Protein AF-A0A944J4Y1-F1 (afdb_monomer)

Structure (mmCIF, N/CA/C/O backbone):
data_AF-A0A944J4Y1-F1
#
_entry.id   AF-A0A944J4Y1-F1
#
loop_
_atom_site.group_PDB
_atom_site.id
_atom_site.type_symbol
_atom_site.label_atom_id
_atom_site.label_alt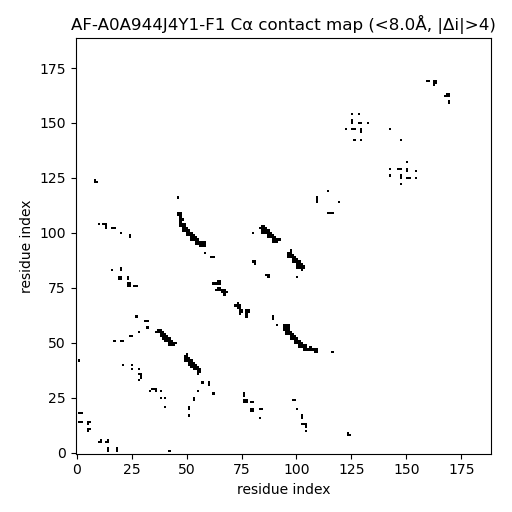_id
_atom_site.label_comp_id
_atom_site.label_asym_id
_atom_site.label_entity_id
_atom_site.label_seq_id
_atom_site.pdbx_PDB_ins_code
_atom_site.Cartn_x
_atom_site.Cartn_y
_atom_site.Cartn_z
_atom_site.occupancy
_atom_site.B_iso_or_equiv
_atom_site.auth_seq_id
_atom_site.auth_comp_id
_atom_site.auth_asym_id
_atom_site.auth_atom_id
_atom_site.pdbx_PDB_model_num
ATOM 1 N N . MET A 1 1 ? 1.800 -12.229 0.048 1.00 64.50 1 MET A N 1
ATOM 2 C CA . MET A 1 1 ? 2.089 -11.148 1.017 1.00 64.50 1 MET A CA 1
ATOM 3 C C . MET A 1 1 ? 1.224 -9.905 0.808 1.00 64.50 1 MET A C 1
ATOM 5 O O . MET A 1 1 ? 0.574 -9.514 1.768 1.00 64.50 1 MET A O 1
ATOM 9 N N . ILE A 1 2 ? 1.130 -9.333 -0.407 1.00 75.06 2 ILE A N 1
ATOM 10 C CA . ILE A 1 2 ? 0.306 -8.129 -0.667 1.00 75.06 2 ILE A CA 1
ATOM 11 C C . ILE A 1 2 ? -1.197 -8.329 -0.394 1.00 75.06 2 ILE A C 1
ATOM 13 O O . ILE A 1 2 ? -1.796 -7.527 0.306 1.00 75.06 2 ILE A O 1
ATOM 17 N N . ARG A 1 3 ? -1.790 -9.452 -0.831 1.00 75.88 3 ARG A N 1
ATOM 18 C CA . ARG A 1 3 ? -3.212 -9.770 -0.592 1.00 75.88 3 ARG A CA 1
ATOM 19 C C . ARG A 1 3 ? -3.598 -9.732 0.889 1.00 75.88 3 ARG A C 1
ATOM 21 O O . ARG A 1 3 ? -4.612 -9.140 1.224 1.00 75.88 3 ARG A O 1
ATOM 28 N N . LEU A 1 4 ? -2.793 -10.347 1.758 1.00 69.12 4 LEU A N 1
ATOM 29 C CA . LEU A 1 4 ? -3.071 -10.375 3.197 1.00 69.12 4 LEU A CA 1
ATOM 30 C C . LEU A 1 4 ? -3.031 -8.961 3.792 1.00 69.12 4 LEU A C 1
ATOM 32 O O . LEU A 1 4 ? -3.935 -8.605 4.531 1.00 69.12 4 LEU A O 1
ATOM 36 N N . HIS A 1 5 ? -2.042 -8.145 3.414 1.00 68.31 5 HIS A N 1
ATOM 37 C CA . HIS A 1 5 ? -1.953 -6.754 3.871 1.00 68.31 5 HIS A CA 1
ATOM 38 C C . HIS A 1 5 ? -3.165 -5.928 3.435 1.00 68.31 5 HIS A C 1
ATOM 40 O O . HIS A 1 5 ? -3.734 -5.218 4.250 1.00 68.31 5 HIS A O 1
ATOM 46 N N . LEU A 1 6 ? -3.602 -6.061 2.181 1.00 69.25 6 LEU A N 1
ATOM 47 C CA . LEU A 1 6 ? -4.752 -5.310 1.671 1.00 69.25 6 LEU A CA 1
ATOM 48 C C . LEU A 1 6 ? -6.072 -5.750 2.306 1.00 69.25 6 LEU A C 1
ATOM 50 O O . LEU A 1 6 ? -6.894 -4.903 2.630 1.00 69.25 6 LEU A O 1
ATOM 54 N N . VAL A 1 7 ? -6.254 -7.051 2.549 1.00 64.69 7 VAL A N 1
ATOM 55 C CA . VAL A 1 7 ? -7.420 -7.558 3.290 1.00 64.69 7 VAL A CA 1
ATOM 56 C C . VAL A 1 7 ? -7.425 -7.022 4.723 1.00 64.69 7 VAL A C 1
ATOM 58 O O . VAL A 1 7 ? -8.462 -6.566 5.191 1.00 64.69 7 VAL A O 1
ATOM 61 N N . LEU A 1 8 ? -6.269 -7.003 5.394 1.00 58.81 8 LEU A N 1
ATOM 62 C CA . LEU A 1 8 ? -6.132 -6.419 6.734 1.00 58.81 8 LEU A CA 1
ATOM 63 C C . LEU A 1 8 ? -6.373 -4.902 6.752 1.00 58.81 8 LEU A C 1
ATOM 65 O O . LEU A 1 8 ? -6.732 -4.359 7.789 1.00 58.81 8 LEU A O 1
ATOM 69 N N . TRP A 1 9 ? -6.190 -4.215 5.624 1.00 64.81 9 TRP A N 1
ATOM 70 C CA . TRP A 1 9 ? -6.489 -2.786 5.474 1.00 64.81 9 TRP A CA 1
ATOM 71 C C . TRP A 1 9 ? -7.934 -2.512 5.032 1.00 64.81 9 TRP A C 1
ATOM 73 O O . TRP A 1 9 ? -8.266 -1.370 4.736 1.00 64.81 9 TRP A O 1
ATOM 83 N N . GLY A 1 10 ? -8.787 -3.539 4.947 1.00 66.50 10 GLY A N 1
ATOM 84 C CA . GLY A 1 10 ? -10.170 -3.398 4.480 1.00 66.50 10 GLY A CA 1
ATOM 85 C C . GLY A 1 10 ? -10.305 -3.161 2.971 1.00 66.50 10 GLY A C 1
ATOM 86 O O . GLY A 1 10 ? -11.387 -2.850 2.491 1.00 66.50 10 GLY A O 1
ATOM 87 N N . LEU A 1 11 ? -9.230 -3.337 2.199 1.00 74.56 11 LEU A N 1
ATOM 88 C CA . LEU A 1 11 ? -9.165 -3.076 0.757 1.00 74.56 11 LEU A CA 1
ATOM 89 C C . LEU A 1 11 ? -9.366 -4.347 -0.073 1.00 74.56 11 LEU A C 1
ATOM 91 O O . LEU A 1 11 ? -8.653 -4.585 -1.051 1.00 74.56 11 LEU A O 1
ATOM 95 N N . ALA A 1 12 ? -10.306 -5.201 0.339 1.00 74.44 12 ALA A N 1
ATOM 96 C CA . ALA A 1 12 ? -10.545 -6.497 -0.296 1.00 74.44 12 ALA A CA 1
ATOM 97 C C . ALA A 1 12 ? -10.881 -6.361 -1.794 1.00 74.44 12 ALA A C 1
ATOM 99 O O . ALA A 1 12 ? -10.390 -7.152 -2.603 1.00 74.44 12 ALA A O 1
ATOM 100 N N . ASP A 1 13 ? -11.629 -5.321 -2.163 1.00 78.62 13 ASP A N 1
ATOM 101 C CA . ASP A 1 13 ? -12.045 -5.065 -3.545 1.00 78.62 13 ASP A CA 1
ATOM 102 C C . ASP A 1 13 ? -10.880 -4.608 -4.438 1.00 78.62 13 ASP A C 1
ATOM 104 O O . ASP A 1 13 ? -10.833 -4.938 -5.621 1.00 78.62 13 ASP A O 1
ATOM 108 N N . THR A 1 14 ? -9.870 -3.944 -3.866 1.00 84.81 14 THR A N 1
ATOM 109 C CA . THR A 1 14 ? -8.676 -3.464 -4.589 1.00 84.81 14 THR A CA 1
ATOM 110 C C . THR A 1 14 ? -7.611 -4.557 -4.767 1.00 84.81 14 THR A C 1
ATOM 112 O O . THR A 1 14 ? -6.634 -4.368 -5.492 1.00 84.81 14 THR A O 1
ATOM 115 N N . VAL A 1 15 ? -7.764 -5.728 -4.130 1.00 85.31 15 VAL A N 1
ATOM 116 C CA . VAL A 1 15 ? -6.752 -6.805 -4.137 1.00 85.31 15 VAL A CA 1
ATOM 117 C C . VAL A 1 15 ? -6.374 -7.235 -5.550 1.00 85.31 15 VAL A C 1
ATOM 119 O O . VAL A 1 15 ? -5.186 -7.390 -5.837 1.00 85.31 15 VAL A O 1
ATOM 122 N N . ARG A 1 16 ? -7.365 -7.450 -6.423 1.00 91.69 16 ARG A N 1
ATOM 123 C CA . ARG A 1 16 ? -7.133 -7.938 -7.791 1.00 91.69 16 ARG A CA 1
ATOM 124 C C . ARG A 1 16 ? -6.255 -6.961 -8.571 1.00 91.69 16 ARG A C 1
ATOM 126 O O . ARG A 1 16 ? -5.231 -7.361 -9.124 1.00 91.69 16 ARG A O 1
ATOM 133 N N . ASP A 1 17 ? -6.642 -5.695 -8.553 1.00 93.50 17 ASP A N 1
ATOM 134 C CA . ASP A 1 17 ? -5.998 -4.626 -9.309 1.00 93.50 17 ASP A CA 1
ATOM 135 C C . ASP A 1 17 ? -4.598 -4.334 -8.762 1.00 93.50 17 ASP A C 1
ATOM 137 O O . ASP A 1 17 ? -3.633 -4.211 -9.516 1.00 93.50 17 ASP A O 1
ATOM 141 N N . ALA A 1 18 ? -4.439 -4.362 -7.437 1.00 91.56 18 ALA A N 1
ATOM 142 C CA . ALA A 1 18 ? -3.141 -4.206 -6.794 1.00 91.56 18 ALA A CA 1
ATOM 143 C C . ALA A 1 18 ? -2.172 -5.348 -7.117 1.00 91.56 18 ALA A C 1
ATOM 145 O O . ALA A 1 18 ? -0.979 -5.110 -7.313 1.00 91.56 18 ALA A O 1
ATOM 146 N N . GLN A 1 19 ? -2.658 -6.590 -7.186 1.00 93.25 19 GLN A N 1
ATOM 147 C CA . GLN A 1 19 ? -1.833 -7.730 -7.583 1.00 93.25 19 GLN A CA 1
ATOM 148 C C . GLN A 1 19 ? -1.409 -7.643 -9.048 1.00 93.25 19 GLN A C 1
ATOM 150 O O . GLN A 1 19 ? -0.249 -7.922 -9.347 1.00 93.25 19 GLN A O 1
ATOM 155 N N . LEU A 1 20 ? -2.318 -7.240 -9.939 1.00 93.44 20 LEU A N 1
ATOM 156 C CA . LEU A 1 20 ? -2.008 -7.022 -11.349 1.00 93.44 20 LEU A CA 1
ATOM 157 C C . LEU A 1 20 ? -0.912 -5.963 -11.499 1.00 93.44 20 LEU A C 1
ATOM 159 O O . LEU A 1 20 ? 0.147 -6.254 -12.052 1.00 93.44 20 LEU A O 1
ATOM 163 N N . CYS A 1 21 ? -1.122 -4.774 -10.931 1.00 93.44 21 CYS A N 1
ATOM 164 C CA . CYS A 1 21 ? -0.154 -3.686 -11.006 1.00 93.44 21 CYS A CA 1
ATOM 165 C C . CYS A 1 21 ? 1.195 -4.075 -10.390 1.00 93.44 21 CYS A C 1
ATOM 167 O O . CYS A 1 21 ? 2.235 -3.846 -11.000 1.00 93.44 21 CYS A O 1
ATOM 169 N N . ALA A 1 22 ? 1.208 -4.719 -9.219 1.00 91.62 22 ALA A N 1
ATOM 170 C CA . ALA A 1 22 ? 2.451 -5.176 -8.601 1.00 91.62 22 ALA A CA 1
ATOM 171 C C . ALA A 1 22 ? 3.209 -6.178 -9.492 1.00 91.62 22 ALA A C 1
ATOM 173 O O . ALA A 1 22 ? 4.423 -6.050 -9.655 1.00 91.62 22 ALA A O 1
ATOM 174 N N . THR A 1 23 ? 2.511 -7.144 -10.099 1.00 91.31 23 THR A N 1
ATOM 175 C CA . THR A 1 23 ? 3.125 -8.111 -11.018 1.00 91.31 23 THR A CA 1
ATOM 176 C C . THR A 1 23 ? 3.692 -7.419 -12.251 1.00 91.31 23 THR A C 1
ATOM 178 O O . THR A 1 23 ? 4.833 -7.701 -12.622 1.00 91.31 23 THR A O 1
ATOM 181 N N . GLU A 1 24 ? 2.953 -6.499 -12.870 1.00 92.44 24 GLU A N 1
ATOM 182 C CA . GLU A 1 24 ? 3.421 -5.800 -14.070 1.00 92.44 24 GLU A CA 1
ATOM 183 C C . GLU A 1 24 ? 4.605 -4.875 -13.774 1.00 92.44 24 GLU A C 1
ATOM 185 O O . GLU A 1 24 ? 5.589 -4.886 -14.514 1.00 92.44 24 GLU A O 1
ATOM 190 N N . LEU A 1 25 ? 4.583 -4.143 -12.656 1.00 89.38 25 LEU A N 1
ATOM 191 C CA . LEU A 1 25 ? 5.692 -3.278 -12.248 1.00 89.38 25 LEU A CA 1
ATOM 192 C C . LEU A 1 25 ? 6.971 -4.077 -11.948 1.00 89.38 25 LEU A C 1
ATOM 194 O O . LEU A 1 25 ? 8.051 -3.708 -12.411 1.00 89.38 25 LEU A O 1
ATOM 198 N N . VAL A 1 26 ? 6.871 -5.200 -11.231 1.00 88.56 26 VAL A N 1
ATOM 199 C CA . VAL A 1 26 ? 8.031 -6.067 -10.947 1.00 88.56 26 VAL A CA 1
ATOM 200 C C . VAL A 1 26 ? 8.532 -6.751 -12.223 1.00 88.56 26 VAL A C 1
ATOM 202 O O . VAL A 1 26 ? 9.737 -6.810 -12.473 1.00 88.56 26 VAL A O 1
ATOM 205 N N . THR A 1 27 ? 7.619 -7.217 -13.076 1.00 86.50 27 THR A N 1
ATOM 206 C CA . THR A 1 27 ? 7.959 -7.808 -14.378 1.00 86.50 27 THR A CA 1
ATOM 207 C C . THR A 1 27 ? 8.654 -6.796 -15.280 1.00 86.50 27 THR A C 1
ATOM 209 O O . THR A 1 27 ? 9.595 -7.151 -15.991 1.00 86.50 27 THR A O 1
ATOM 212 N N . ASN A 1 28 ? 8.248 -5.528 -15.222 1.00 84.31 28 ASN A N 1
ATOM 213 C CA . ASN A 1 28 ? 8.893 -4.454 -15.957 1.00 84.31 28 ASN A CA 1
ATOM 214 C C . ASN A 1 28 ? 10.365 -4.289 -15.550 1.00 84.31 28 ASN A C 1
ATOM 216 O O . ASN A 1 28 ? 11.217 -4.195 -16.434 1.00 84.31 28 ASN A O 1
ATOM 220 N N . VAL A 1 29 ? 10.678 -4.345 -14.251 1.00 84.38 29 VAL A N 1
ATOM 221 C CA . VAL A 1 29 ? 12.067 -4.309 -13.759 1.00 84.38 29 VAL A CA 1
ATOM 222 C C . VAL A 1 29 ? 12.857 -5.522 -14.246 1.00 84.38 29 VAL A C 1
ATOM 224 O O . VAL A 1 29 ? 13.921 -5.362 -14.842 1.00 84.38 29 VAL A O 1
ATOM 227 N N . MET A 1 30 ? 12.325 -6.735 -14.069 1.00 84.44 30 MET A N 1
ATOM 228 C CA . MET A 1 30 ? 13.025 -7.960 -14.482 1.00 84.44 30 MET A CA 1
ATOM 229 C C . MET A 1 30 ? 13.315 -7.992 -15.987 1.00 84.44 30 MET A C 1
ATOM 231 O O . MET A 1 30 ? 14.377 -8.452 -16.401 1.00 84.44 30 MET A O 1
ATOM 235 N N . ARG A 1 31 ? 12.383 -7.505 -16.815 1.00 81.56 31 ARG A N 1
ATOM 236 C CA . ARG A 1 31 ? 12.518 -7.515 -18.279 1.00 81.56 31 ARG A CA 1
ATOM 237 C C . ARG A 1 31 ? 13.471 -6.448 -18.812 1.00 81.56 31 ARG A C 1
ATOM 239 O O . ARG A 1 31 ? 14.161 -6.725 -19.788 1.00 81.56 31 ARG A O 1
ATOM 246 N N . HIS A 1 32 ? 13.478 -5.251 -18.227 1.00 77.56 32 HIS A N 1
ATOM 247 C CA . HIS A 1 32 ? 14.225 -4.113 -18.780 1.00 77.56 32 HIS A CA 1
ATOM 248 C C . HIS A 1 32 ? 15.555 -3.849 -18.079 1.00 77.56 32 HIS A C 1
ATOM 250 O O . HIS A 1 32 ? 16.440 -3.264 -18.693 1.00 77.56 32 HIS A O 1
ATOM 256 N N . VAL A 1 33 ? 15.704 -4.276 -16.824 1.00 82.81 33 VAL A N 1
ATOM 257 C CA . VAL A 1 33 ? 16.957 -4.129 -16.069 1.00 82.81 33 VAL A CA 1
ATOM 258 C C . VAL A 1 33 ? 17.715 -5.452 -16.014 1.00 82.81 33 VAL A C 1
ATOM 260 O O . VAL A 1 33 ? 18.928 -5.478 -16.182 1.00 82.81 33 VAL A O 1
ATOM 263 N N . GLY A 1 34 ? 16.999 -6.561 -15.822 1.00 80.44 34 GLY A N 1
ATOM 264 C CA . GLY A 1 34 ? 17.570 -7.905 -15.834 1.00 80.44 34 GLY A CA 1
ATOM 265 C C . GLY A 1 34 ? 17.031 -8.798 -14.721 1.00 80.44 34 GLY A C 1
ATOM 266 O O . GLY A 1 34 ? 16.603 -8.340 -13.659 1.00 80.44 34 GLY A O 1
ATOM 267 N N . VAL A 1 35 ? 17.063 -10.108 -14.963 1.00 83.19 35 VAL A N 1
ATOM 268 C CA . VAL A 1 35 ? 16.757 -11.109 -13.934 1.00 83.19 35 VAL A CA 1
ATOM 269 C C . VAL A 1 35 ? 17.868 -11.081 -12.881 1.00 83.19 35 VAL A C 1
ATOM 271 O O . VAL A 1 35 ? 19.045 -11.100 -13.226 1.00 83.19 35 VAL A O 1
ATOM 274 N N . GLY A 1 36 ? 17.496 -11.046 -11.599 1.00 82.56 36 GLY A N 1
ATOM 275 C CA . GLY A 1 36 ? 18.446 -10.948 -10.482 1.00 82.56 36 GLY A CA 1
ATOM 276 C C . GLY A 1 36 ? 18.737 -9.519 -10.015 1.00 82.56 36 GLY A C 1
ATOM 277 O O . GLY A 1 36 ? 19.420 -9.347 -9.008 1.00 82.56 36 GLY A O 1
ATOM 278 N N . THR A 1 37 ? 18.186 -8.501 -10.684 1.00 83.88 37 THR A N 1
ATOM 279 C CA . THR A 1 37 ? 18.264 -7.111 -10.224 1.00 83.88 37 THR A CA 1
ATOM 280 C C . THR A 1 37 ? 17.591 -6.952 -8.856 1.00 83.88 37 THR A C 1
ATOM 282 O O . THR A 1 37 ? 16.427 -7.339 -8.707 1.00 83.88 37 THR A O 1
ATOM 285 N N . PRO A 1 38 ? 18.271 -6.349 -7.860 1.00 85.62 38 PRO A N 1
ATOM 286 C CA . PRO A 1 38 ? 17.647 -6.001 -6.592 1.00 85.62 38 PRO A CA 1
ATOM 287 C C . PRO A 1 38 ? 16.498 -5.016 -6.823 1.00 85.62 38 PRO A C 1
ATOM 289 O O . PRO A 1 38 ? 16.716 -3.892 -7.271 1.00 85.62 38 PRO A O 1
ATOM 292 N N . ALA A 1 39 ? 15.278 -5.444 -6.509 1.00 87.50 39 ALA A N 1
ATOM 293 C CA . ALA A 1 39 ? 14.084 -4.617 -6.593 1.00 87.50 39 ALA A CA 1
ATOM 294 C C . ALA A 1 39 ? 13.335 -4.635 -5.260 1.00 87.50 39 ALA A C 1
ATOM 296 O O . ALA A 1 39 ? 13.245 -5.674 -4.599 1.00 87.50 39 ALA A O 1
ATOM 297 N N . ARG A 1 40 ? 12.773 -3.492 -4.865 1.00 89.81 40 ARG A N 1
ATOM 298 C CA . ARG A 1 40 ? 11.955 -3.372 -3.651 1.00 89.81 40 ARG A CA 1
ATOM 299 C C . ARG A 1 40 ? 10.541 -2.964 -4.027 1.00 89.81 40 ARG A C 1
ATOM 301 O O . ARG A 1 40 ? 10.368 -1.935 -4.665 1.00 89.81 40 ARG A O 1
ATOM 308 N N . LEU A 1 41 ? 9.554 -3.745 -3.593 1.00 86.00 41 LEU A N 1
ATOM 309 C CA . LEU A 1 41 ? 8.143 -3.367 -3.642 1.00 86.00 41 LEU A CA 1
ATOM 310 C C . LEU A 1 41 ? 7.747 -2.737 -2.302 1.00 86.00 41 LEU A C 1
ATOM 312 O O . LEU A 1 41 ? 7.901 -3.367 -1.255 1.00 86.00 41 LEU A O 1
ATOM 316 N N . ALA A 1 42 ? 7.218 -1.521 -2.343 1.00 84.38 42 ALA A N 1
ATOM 317 C CA . ALA A 1 42 ? 6.585 -0.850 -1.218 1.00 84.38 42 ALA A CA 1
ATOM 318 C C . ALA A 1 42 ? 5.095 -0.632 -1.511 1.00 84.38 42 ALA A C 1
ATOM 320 O O . ALA A 1 42 ? 4.702 -0.355 -2.644 1.00 84.38 42 ALA A O 1
ATOM 321 N N . VAL A 1 43 ? 4.273 -0.783 -0.473 1.00 82.38 43 VAL A N 1
ATOM 322 C CA . VAL A 1 43 ? 2.818 -0.622 -0.528 1.00 82.38 43 VAL A CA 1
ATOM 323 C C . VAL A 1 43 ? 2.424 0.310 0.610 1.00 82.38 43 VAL A C 1
ATOM 325 O O . VAL A 1 43 ? 2.793 0.053 1.757 1.00 82.38 43 VAL A O 1
ATOM 328 N N . SER A 1 44 ? 1.718 1.394 0.311 1.00 79.31 44 SER A N 1
ATOM 329 C CA . SER A 1 44 ? 1.323 2.399 1.303 1.00 79.31 44 SER A CA 1
ATOM 330 C C . SER A 1 44 ? 0.007 3.081 0.929 1.00 79.31 44 SER A C 1
ATOM 332 O O . SER A 1 44 ? -0.469 2.962 -0.198 1.00 79.31 44 SER A O 1
ATOM 334 N N . MET A 1 45 ? -0.592 3.799 1.878 1.00 79.44 45 MET A N 1
ATOM 335 C CA . MET A 1 45 ? -1.742 4.666 1.615 1.00 79.44 45 MET A CA 1
ATOM 336 C C . MET A 1 45 ? -1.271 6.085 1.283 1.00 79.44 45 MET A C 1
ATOM 338 O O . MET A 1 45 ? -0.383 6.621 1.943 1.00 79.44 45 MET A O 1
ATOM 342 N N . SER A 1 46 ? -1.885 6.699 0.275 1.00 69.38 46 SER A N 1
ATOM 343 C CA . SER A 1 46 ? -1.718 8.104 -0.104 1.00 69.38 46 SER A CA 1
ATOM 344 C C . SER A 1 46 ? -3.093 8.774 -0.107 1.00 69.38 46 SER A C 1
ATOM 346 O O . SER A 1 46 ? -3.814 8.766 -1.109 1.00 69.38 46 SER A O 1
ATOM 348 N N . GLY A 1 47 ? -3.506 9.289 1.054 1.00 72.25 47 GLY A N 1
ATOM 349 C CA . GLY A 1 47 ? -4.897 9.688 1.282 1.00 72.25 47 GLY A CA 1
ATOM 350 C C . GLY A 1 47 ? -5.829 8.484 1.124 1.00 72.25 47 GLY A C 1
ATOM 351 O O . GLY A 1 47 ? -5.611 7.452 1.752 1.00 72.25 47 GLY A O 1
ATOM 352 N N . SER A 1 48 ? -6.821 8.589 0.239 1.00 74.19 48 SER A N 1
ATOM 353 C CA . SER A 1 48 ? -7.739 7.496 -0.113 1.00 74.19 48 SER A CA 1
ATOM 354 C C . SER A 1 48 ? -7.262 6.618 -1.280 1.00 74.19 48 SER A C 1
ATOM 356 O O . SER A 1 48 ? -8.043 5.862 -1.860 1.00 74.19 48 SER A O 1
ATOM 358 N N . ARG A 1 49 ? -5.989 6.707 -1.669 1.00 82.75 49 ARG A N 1
ATOM 359 C CA . ARG A 1 49 ? -5.411 5.879 -2.734 1.00 82.75 49 ARG A CA 1
ATOM 360 C C . ARG A 1 49 ? -4.426 4.870 -2.176 1.00 82.75 49 ARG A C 1
ATOM 362 O O . ARG A 1 49 ? -3.673 5.173 -1.253 1.00 82.75 49 ARG A O 1
ATOM 369 N N . LEU A 1 50 ? -4.379 3.699 -2.795 1.00 85.75 50 LEU A N 1
ATOM 370 C CA . LEU A 1 50 ? -3.342 2.710 -2.544 1.00 85.75 50 LEU A CA 1
ATOM 371 C C . LEU A 1 50 ? -2.165 2.988 -3.480 1.00 85.75 50 LEU A C 1
ATOM 373 O O . LEU A 1 50 ? -2.314 2.918 -4.697 1.00 85.75 50 LEU A O 1
ATOM 377 N N . ARG A 1 51 ? -0.998 3.284 -2.914 1.00 89.38 51 ARG A N 1
ATOM 378 C CA . ARG A 1 51 ? 0.253 3.547 -3.627 1.00 89.38 51 ARG A CA 1
ATOM 379 C C . ARG A 1 51 ? 1.090 2.270 -3.683 1.00 89.38 51 ARG A C 1
ATOM 381 O O . ARG A 1 51 ? 1.407 1.680 -2.649 1.00 89.38 51 ARG A O 1
ATOM 388 N N . LEU A 1 52 ? 1.483 1.873 -4.890 1.00 89.50 52 LEU A N 1
ATOM 389 C CA . LEU A 1 52 ? 2.445 0.801 -5.146 1.00 89.50 52 LEU A CA 1
ATOM 390 C C . LEU A 1 52 ? 3.710 1.413 -5.737 1.00 89.50 52 LEU A C 1
ATOM 392 O O . LEU A 1 52 ? 3.632 2.111 -6.744 1.00 89.50 52 LEU A O 1
ATOM 396 N N . GLU A 1 53 ? 4.866 1.138 -5.139 1.00 91.31 53 GLU A N 1
ATOM 397 C CA . GLU A 1 53 ? 6.165 1.615 -5.622 1.00 91.31 53 GLU A CA 1
ATOM 398 C C . GLU A 1 53 ? 7.121 0.439 -5.814 1.00 91.31 53 GLU A C 1
ATOM 400 O O . GLU A 1 53 ? 7.310 -0.367 -4.906 1.00 91.31 53 GLU A O 1
ATOM 405 N N . VAL A 1 54 ? 7.754 0.356 -6.983 1.00 91.69 54 VAL A N 1
ATOM 406 C CA . VAL A 1 54 ? 8.856 -0.569 -7.251 1.00 91.69 54 VAL A CA 1
ATOM 407 C C . VAL A 1 54 ? 10.115 0.242 -7.518 1.00 91.69 54 VAL A C 1
ATOM 409 O O . VAL A 1 54 ? 10.148 1.034 -8.461 1.00 91.69 54 VAL A O 1
ATOM 412 N N . SER A 1 55 ? 11.143 0.048 -6.691 1.00 89.56 55 SER A N 1
ATOM 413 C CA . SER A 1 55 ? 12.447 0.694 -6.860 1.00 89.56 55 SER A CA 1
ATOM 414 C C . SER A 1 55 ? 13.499 -0.270 -7.402 1.00 89.56 55 SER A C 1
ATOM 416 O O . SER A 1 55 ? 13.618 -1.381 -6.880 1.00 89.56 55 SER A O 1
ATOM 418 N N . ASP A 1 56 ? 14.302 0.183 -8.361 1.00 89.62 56 ASP A N 1
ATOM 419 C CA . ASP A 1 56 ? 15.453 -0.527 -8.932 1.00 89.62 56 ASP A CA 1
ATOM 420 C C . ASP A 1 56 ? 16.655 0.431 -9.113 1.00 89.62 56 ASP A C 1
ATOM 422 O O . ASP A 1 56 ? 16.454 1.646 -9.155 1.00 89.62 56 ASP A O 1
ATOM 426 N N . PRO A 1 57 ? 17.906 -0.061 -9.184 1.00 87.12 57 PRO A N 1
ATOM 427 C CA . PRO A 1 57 ? 19.094 0.798 -9.280 1.00 87.12 57 PRO A CA 1
ATOM 428 C C . PRO A 1 57 ? 19.341 1.385 -10.684 1.00 87.12 57 PRO A C 1
ATOM 430 O O . PRO A 1 57 ? 20.260 2.181 -10.866 1.00 87.12 57 PRO A O 1
ATOM 433 N N . GLU A 1 58 ? 18.566 1.006 -11.706 1.00 83.94 58 GLU A N 1
ATOM 434 C CA . GLU A 1 58 ? 18.803 1.436 -13.085 1.00 83.94 58 GLU A CA 1
ATOM 435 C C . GLU A 1 58 ? 18.076 2.752 -13.386 1.00 83.94 58 GLU A C 1
ATOM 437 O O . GLU A 1 58 ? 16.875 2.799 -13.665 1.00 83.94 58 GLU A O 1
ATOM 442 N N . THR A 1 59 ? 18.831 3.847 -13.353 1.00 79.88 59 THR A N 1
ATOM 443 C CA . THR A 1 59 ? 18.330 5.217 -13.536 1.00 79.88 59 THR A CA 1
ATOM 444 C C . THR A 1 59 ? 18.222 5.653 -14.998 1.00 79.88 59 THR A C 1
ATOM 446 O O . THR A 1 59 ? 17.588 6.671 -15.273 1.00 79.88 59 THR A O 1
ATOM 449 N N . ARG A 1 60 ? 18.797 4.905 -15.953 1.00 75.06 60 ARG A N 1
ATOM 450 C CA . ARG A 1 60 ? 18.819 5.284 -17.379 1.00 75.06 60 ARG A CA 1
ATOM 451 C C . ARG A 1 60 ? 17.709 4.639 -18.206 1.00 75.06 60 ARG A C 1
ATOM 453 O O . ARG A 1 60 ? 17.352 5.172 -19.253 1.00 75.06 60 ARG A O 1
ATOM 460 N N . ALA A 1 61 ? 17.147 3.519 -17.754 1.00 70.88 61 ALA A N 1
ATOM 461 C CA . ALA A 1 61 ? 16.051 2.835 -18.440 1.00 70.88 61 ALA A CA 1
ATOM 462 C C . ALA A 1 61 ? 14.689 3.311 -17.906 1.00 70.88 61 ALA A C 1
ATOM 464 O O . ALA A 1 61 ? 14.194 2.793 -16.898 1.00 70.88 61 ALA A O 1
ATOM 465 N N . LEU A 1 62 ? 14.088 4.300 -18.579 1.00 72.00 62 LEU A N 1
ATOM 466 C CA . LEU A 1 62 ? 12.761 4.818 -18.236 1.00 72.00 62 LEU A CA 1
ATOM 467 C C . LEU A 1 62 ? 11.646 4.016 -18.937 1.00 72.00 62 LEU A C 1
ATOM 469 O O . LEU A 1 62 ? 11.655 3.895 -20.165 1.00 72.00 62 LEU A O 1
ATOM 473 N N . PRO A 1 63 ? 10.667 3.479 -18.187 1.00 67.50 63 PRO A N 1
ATOM 474 C CA . PRO A 1 63 ? 9.513 2.812 -18.772 1.00 67.50 63 PRO A CA 1
ATOM 475 C C . PRO A 1 63 ? 8.676 3.776 -19.626 1.00 67.50 63 PRO A C 1
ATOM 477 O O . PRO A 1 63 ? 8.311 4.853 -19.163 1.00 67.50 63 PRO A O 1
ATOM 480 N N . THR A 1 64 ? 8.348 3.376 -20.858 1.00 65.38 64 THR A N 1
ATOM 481 C CA . THR A 1 64 ? 7.480 4.144 -21.769 1.00 65.38 64 THR A CA 1
ATOM 482 C C . THR A 1 64 ? 6.318 3.260 -22.242 1.00 65.38 64 THR A C 1
ATOM 484 O O . THR A 1 64 ? 6.574 2.144 -22.713 1.00 65.38 64 THR A O 1
ATOM 487 N N . PRO A 1 65 ? 5.050 3.706 -22.143 1.00 64.25 65 PRO A N 1
ATOM 488 C CA . PRO A 1 65 ? 3.903 2.951 -22.647 1.00 64.25 65 PRO A CA 1
ATOM 489 C C . PRO A 1 65 ? 4.025 2.719 -24.150 1.00 64.25 65 PRO A C 1
ATOM 491 O O . PRO A 1 65 ? 4.362 3.636 -24.894 1.00 64.25 65 PRO A O 1
ATOM 494 N N . GLY A 1 66 ? 3.764 1.493 -24.604 1.00 60.88 66 GLY A N 1
ATOM 495 C CA . GLY A 1 66 ? 3.716 1.179 -26.035 1.00 60.88 66 GLY A CA 1
ATOM 496 C C . GLY A 1 66 ? 5.053 1.237 -26.789 1.00 60.88 66 GLY A C 1
ATOM 497 O O . GLY A 1 66 ? 5.057 1.025 -27.994 1.00 60.88 66 GLY A O 1
ATOM 498 N N . ALA A 1 67 ? 6.194 1.456 -26.125 1.00 55.16 67 ALA A N 1
ATOM 499 C CA . ALA A 1 67 ? 7.506 1.582 -26.778 1.00 55.16 67 ALA A CA 1
ATOM 500 C C . ALA A 1 67 ? 8.130 0.249 -27.246 1.00 55.16 67 ALA A C 1
ATOM 502 O O . ALA A 1 67 ? 9.351 0.128 -27.360 1.00 55.16 67 ALA A O 1
ATOM 503 N N . ALA A 1 68 ? 7.318 -0.778 -27.495 1.00 51.66 68 ALA A N 1
ATOM 504 C CA . ALA A 1 68 ? 7.823 -2.028 -28.036 1.00 51.66 68 ALA A CA 1
ATOM 505 C C . ALA A 1 68 ? 7.857 -1.995 -29.566 1.00 51.66 68 ALA A C 1
ATOM 507 O O . ALA A 1 68 ? 6.893 -1.541 -30.181 1.00 51.66 68 ALA A O 1
ATOM 508 N N . PRO A 1 69 ? 8.925 -2.521 -30.191 1.00 44.31 69 PRO A N 1
ATOM 509 C CA . PRO A 1 69 ? 8.905 -2.775 -31.620 1.00 44.31 69 PRO A CA 1
ATOM 510 C C . PRO A 1 69 ? 7.767 -3.749 -31.948 1.00 44.31 69 PRO A C 1
ATOM 512 O O . PRO A 1 69 ? 7.543 -4.722 -31.217 1.00 44.31 69 PRO A O 1
ATOM 515 N N . GLU A 1 70 ? 7.060 -3.472 -33.043 1.00 40.22 70 GLU A N 1
ATOM 516 C CA . GLU A 1 70 ? 5.955 -4.287 -33.544 1.00 40.22 70 GLU A CA 1
ATOM 517 C C . GLU A 1 70 ? 6.366 -5.768 -33.611 1.00 40.22 70 GLU A C 1
ATOM 519 O O . GLU A 1 70 ? 7.352 -6.129 -34.252 1.00 40.22 70 GLU A O 1
ATOM 524 N N . GLY A 1 71 ? 5.626 -6.629 -32.904 1.00 44.22 71 GLY A N 1
ATOM 525 C CA . GLY A 1 71 ? 5.799 -8.087 -32.965 1.00 44.22 71 GLY A CA 1
ATOM 526 C C . GLY A 1 71 ? 6.129 -8.801 -31.651 1.00 44.22 71 GLY A C 1
ATOM 527 O O . GLY A 1 71 ? 6.138 -10.028 -31.636 1.00 44.22 71 GLY A O 1
ATOM 528 N N . TYR A 1 72 ? 6.336 -8.094 -30.535 1.00 44.50 72 TYR A N 1
ATOM 529 C CA . TYR A 1 72 ? 6.513 -8.722 -29.219 1.00 44.50 72 TYR A CA 1
ATOM 530 C C . TYR A 1 72 ? 5.550 -8.141 -28.182 1.00 44.50 72 TYR A C 1
ATOM 532 O O . TYR A 1 72 ? 5.341 -6.938 -28.130 1.00 44.50 72 TYR A O 1
ATOM 540 N N . GLU A 1 73 ? 5.049 -8.977 -27.268 1.00 52.69 73 GLU A N 1
ATOM 541 C CA . GLU A 1 73 ? 4.239 -8.598 -26.089 1.00 52.69 73 GLU A CA 1
ATOM 542 C C . GLU A 1 73 ? 4.941 -7.629 -25.106 1.00 52.69 73 GLU A C 1
ATOM 544 O O . GLU A 1 73 ? 4.420 -7.309 -24.033 1.00 52.69 73 GLU A O 1
ATOM 549 N N . ARG A 1 74 ? 6.150 -7.171 -25.452 1.00 51.62 74 ARG A N 1
ATOM 550 C CA . ARG A 1 74 ? 6.889 -6.126 -24.746 1.00 51.62 74 ARG A CA 1
ATOM 551 C C . ARG A 1 74 ? 6.001 -4.868 -24.755 1.00 51.62 74 ARG A C 1
ATOM 553 O O . ARG A 1 74 ? 5.318 -4.595 -25.728 1.00 51.62 74 ARG A O 1
ATOM 560 N N . GLY A 1 75 ? 5.907 -4.140 -23.648 1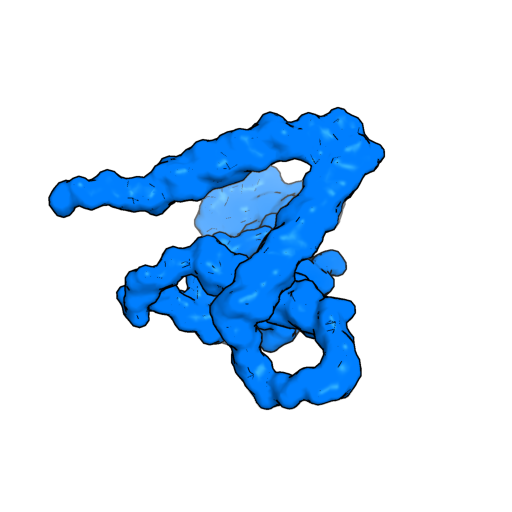.00 58.00 75 GLY A N 1
ATOM 561 C CA . GLY A 1 75 ? 5.119 -2.897 -23.572 1.00 58.00 75 GLY A CA 1
ATOM 562 C C . GLY A 1 75 ? 3.637 -3.014 -23.178 1.00 58.00 75 GLY A C 1
ATOM 563 O O . GLY A 1 75 ? 3.069 -2.000 -22.782 1.00 58.00 75 GLY A O 1
ATOM 564 N N . ARG A 1 76 ? 3.016 -4.208 -23.172 1.00 69.38 76 ARG A N 1
ATOM 565 C CA . ARG A 1 76 ? 1.620 -4.363 -22.688 1.00 69.38 76 ARG A CA 1
ATOM 566 C C . ARG A 1 76 ? 1.467 -4.167 -21.180 1.00 69.38 76 ARG A C 1
ATOM 568 O O . ARG A 1 76 ? 0.423 -3.707 -20.738 1.00 69.38 76 ARG A O 1
ATOM 575 N N . GLY A 1 77 ? 2.500 -4.480 -20.398 1.00 78.44 77 GLY A N 1
ATOM 576 C CA . GLY A 1 77 ? 2.420 -4.424 -18.935 1.00 78.44 77 GLY A CA 1
ATOM 577 C C . GLY A 1 77 ? 2.081 -3.034 -18.399 1.00 78.44 77 GLY A C 1
ATOM 578 O O . GLY A 1 77 ? 1.187 -2.888 -17.574 1.00 78.44 77 GLY A O 1
ATOM 579 N N . LEU A 1 78 ? 2.705 -1.986 -18.948 1.00 82.56 78 LEU A N 1
ATOM 580 C CA . LEU A 1 78 ? 2.351 -0.610 -18.587 1.00 82.56 78 LEU A CA 1
ATOM 581 C C . LEU A 1 78 ? 0.993 -0.183 -19.138 1.00 82.56 78 LEU A C 1
ATOM 583 O O . LEU A 1 78 ? 0.363 0.651 -18.514 1.00 82.56 78 LEU A O 1
ATOM 587 N N . MET A 1 79 ? 0.512 -0.758 -20.246 1.00 83.94 79 MET A N 1
ATOM 588 C CA . MET A 1 79 ? -0.859 -0.501 -20.710 1.00 83.94 79 MET A CA 1
ATOM 589 C C . MET A 1 79 ? -1.902 -1.099 -19.758 1.00 83.94 79 MET A C 1
ATOM 591 O O . MET A 1 79 ? -2.964 -0.517 -19.573 1.00 83.94 79 MET A O 1
ATOM 595 N N . LEU A 1 80 ? -1.608 -2.248 -19.138 1.00 87.00 80 LEU A N 1
ATOM 596 C CA . LEU A 1 80 ? -2.465 -2.824 -18.099 1.00 87.00 80 LEU A CA 1
ATOM 597 C C . LEU A 1 80 ? -2.463 -1.954 -16.839 1.00 87.00 80 LEU A C 1
ATOM 599 O O . LEU A 1 80 ? -3.522 -1.721 -16.269 1.00 87.00 80 LEU A O 1
ATOM 603 N N . VAL A 1 81 ? -1.295 -1.438 -16.438 1.00 90.06 81 VAL A N 1
ATOM 604 C CA . VAL A 1 81 ? -1.199 -0.470 -15.334 1.00 90.06 81 VAL A CA 1
ATOM 605 C C . VAL A 1 81 ? -1.962 0.812 -15.673 1.00 90.06 81 VAL A C 1
ATOM 607 O O . VAL A 1 81 ? -2.731 1.277 -14.845 1.00 90.06 81 VAL A O 1
ATOM 610 N N . ASP A 1 82 ? -1.810 1.350 -16.882 1.00 88.94 82 ASP A N 1
ATOM 611 C CA . ASP A 1 82 ? -2.493 2.564 -17.349 1.00 88.94 82 ASP A CA 1
ATOM 612 C C . ASP A 1 82 ? -4.022 2.406 -17.380 1.00 88.94 82 ASP A C 1
ATOM 614 O O . ASP A 1 82 ? -4.749 3.325 -17.025 1.00 88.94 82 ASP A O 1
ATOM 618 N N . GLY A 1 83 ? -4.519 1.218 -17.737 1.00 89.00 83 GLY A N 1
ATOM 619 C CA . GLY A 1 83 ? -5.954 0.931 -17.766 1.00 89.00 83 GLY A CA 1
ATOM 620 C C . GLY A 1 83 ? -6.605 0.714 -16.395 1.00 89.00 83 GLY A C 1
ATOM 621 O O . GLY A 1 83 ? -7.831 0.702 -16.315 1.00 89.00 83 GLY A O 1
ATOM 622 N N . VAL A 1 84 ? -5.815 0.507 -15.336 1.00 91.56 84 VAL A N 1
ATOM 623 C CA . VAL A 1 84 ? -6.312 0.142 -13.994 1.00 91.56 84 VAL A CA 1
ATOM 624 C C . VAL A 1 84 ? -5.958 1.189 -12.936 1.00 91.56 84 VAL A C 1
ATOM 626 O O . VAL A 1 84 ? -6.729 1.418 -12.005 1.00 91.56 84 VAL A O 1
ATOM 629 N N . ALA A 1 85 ? -4.802 1.837 -13.055 1.00 92.88 85 ALA A N 1
ATOM 630 C CA . ALA A 1 85 ? -4.359 2.870 -12.132 1.00 92.88 85 ALA A CA 1
ATOM 631 C C . ALA A 1 85 ? -5.046 4.211 -12.404 1.00 92.88 85 ALA A C 1
ATOM 633 O O . ALA A 1 85 ? -5.207 4.619 -13.548 1.00 92.88 85 ALA A O 1
ATOM 634 N N . GLU A 1 86 ? -5.365 4.957 -11.343 1.00 89.75 86 GLU A N 1
ATOM 635 C CA . GLU A 1 86 ? -5.782 6.358 -11.489 1.00 89.75 86 GLU A CA 1
ATOM 636 C C . GLU A 1 86 ? -4.617 7.222 -11.971 1.00 89.75 86 GLU A C 1
ATOM 638 O O . GLU A 1 86 ? -4.786 8.160 -12.748 1.00 89.75 86 GLU A O 1
ATOM 643 N N . ARG A 1 87 ? -3.424 6.935 -11.442 1.00 90.69 87 ARG A N 1
ATOM 644 C CA . ARG A 1 87 ? -2.185 7.637 -11.763 1.00 90.69 87 ARG A CA 1
ATOM 645 C C . ARG A 1 87 ? -1.031 6.669 -11.691 1.00 90.69 87 ARG A C 1
ATOM 647 O O . ARG A 1 87 ? -0.991 5.797 -10.827 1.00 90.69 87 ARG A O 1
ATOM 654 N N . TRP A 1 88 ? -0.044 6.874 -12.536 1.00 93.44 88 TRP A N 1
ATOM 655 C CA . TRP A 1 88 ? 1.213 6.160 -12.444 1.00 93.44 88 TRP A CA 1
ATOM 656 C C . TRP A 1 88 ? 2.329 7.029 -13.006 1.00 93.44 88 TRP A C 1
ATOM 658 O O . TRP A 1 88 ? 2.090 8.049 -13.655 1.00 93.44 88 TRP A O 1
ATOM 668 N N . GLY A 1 89 ? 3.564 6.658 -12.707 1.00 88.69 89 GLY A N 1
ATOM 669 C CA . GLY A 1 89 ? 4.702 7.398 -13.205 1.00 88.69 89 GLY A CA 1
ATOM 670 C C . GLY A 1 89 ? 6.026 6.828 -12.750 1.00 88.69 89 GLY A C 1
ATOM 671 O O . GLY A 1 89 ? 6.122 5.744 -12.172 1.00 88.69 89 GLY A O 1
ATOM 672 N N . VAL A 1 90 ? 7.067 7.600 -13.032 1.00 89.38 90 VAL A N 1
ATOM 673 C CA . VAL A 1 90 ? 8.451 7.241 -12.747 1.00 89.38 90 VAL A CA 1
ATOM 674 C C . VAL A 1 90 ? 9.124 8.433 -12.093 1.00 89.38 90 VAL A C 1
ATOM 676 O O . VAL A 1 90 ? 9.002 9.558 -12.570 1.00 89.38 90 VAL A O 1
ATOM 679 N N . VAL A 1 91 ? 9.824 8.193 -10.991 1.00 86.75 91 VAL A N 1
ATOM 680 C CA . VAL A 1 91 ? 10.612 9.204 -10.285 1.00 86.75 91 VAL A CA 1
ATOM 681 C C . VAL A 1 91 ? 12.022 8.669 -10.102 1.00 86.75 91 VAL A C 1
ATOM 683 O O . VAL A 1 91 ? 12.212 7.563 -9.603 1.00 86.75 91 VAL A O 1
ATOM 686 N N . LEU A 1 92 ? 13.015 9.463 -10.485 1.00 86.69 92 LEU A N 1
ATOM 687 C CA . LEU A 1 92 ? 14.414 9.180 -10.184 1.00 86.69 92 LEU A CA 1
ATOM 688 C C . LEU A 1 92 ? 14.737 9.709 -8.783 1.00 86.69 92 LEU A C 1
ATOM 690 O O . LEU A 1 92 ? 14.431 10.856 -8.462 1.00 86.69 92 LEU A O 1
ATOM 694 N N . ARG A 1 93 ? 15.345 8.872 -7.943 1.00 84.19 93 ARG A N 1
ATOM 695 C CA . ARG A 1 93 ? 15.808 9.211 -6.595 1.00 84.19 93 ARG A CA 1
ATOM 696 C C . ARG A 1 93 ? 17.290 8.881 -6.494 1.00 84.19 93 ARG A C 1
ATOM 698 O O . ARG A 1 93 ? 17.617 7.718 -6.314 1.00 84.19 93 ARG A O 1
ATOM 705 N N . GLY A 1 94 ? 18.162 9.885 -6.583 1.00 83.75 94 GLY A N 1
ATOM 706 C CA . GLY A 1 94 ? 19.610 9.723 -6.392 1.00 83.75 94 GLY A CA 1
ATOM 707 C C . GLY A 1 94 ? 20.224 8.620 -7.265 1.00 83.75 94 GLY A C 1
ATOM 708 O O . GLY A 1 94 ? 20.551 8.855 -8.424 1.00 83.75 94 GLY A O 1
ATOM 709 N N . ASP A 1 95 ? 20.369 7.430 -6.687 1.00 84.50 95 ASP A N 1
ATOM 710 C CA . ASP A 1 95 ? 20.942 6.205 -7.253 1.00 84.50 95 ASP A CA 1
ATOM 711 C C . ASP A 1 95 ? 19.903 5.137 -7.657 1.00 84.50 95 ASP A C 1
ATOM 713 O O . ASP A 1 95 ? 20.263 4.016 -8.007 1.00 84.50 95 ASP A O 1
ATOM 717 N N . SER A 1 96 ? 18.612 5.464 -7.625 1.00 86.19 96 SER A N 1
ATOM 718 C CA . SER A 1 96 ? 17.523 4.535 -7.920 1.00 86.19 96 SER A CA 1
ATOM 719 C C . SER A 1 96 ? 16.429 5.165 -8.776 1.00 86.19 96 SER A C 1
ATOM 721 O O . SER A 1 96 ? 16.224 6.380 -8.815 1.00 86.19 96 SER A O 1
ATOM 723 N N . LYS A 1 97 ? 15.693 4.313 -9.477 1.00 88.69 97 LYS A N 1
ATOM 724 C CA . LYS A 1 97 ? 14.468 4.647 -10.193 1.00 88.69 97 LYS A CA 1
ATOM 725 C C . LYS A 1 97 ? 13.297 4.023 -9.455 1.00 88.69 97 LYS A C 1
ATOM 727 O O . LYS A 1 97 ? 13.337 2.846 -9.116 1.00 88.69 97 LYS A O 1
ATOM 732 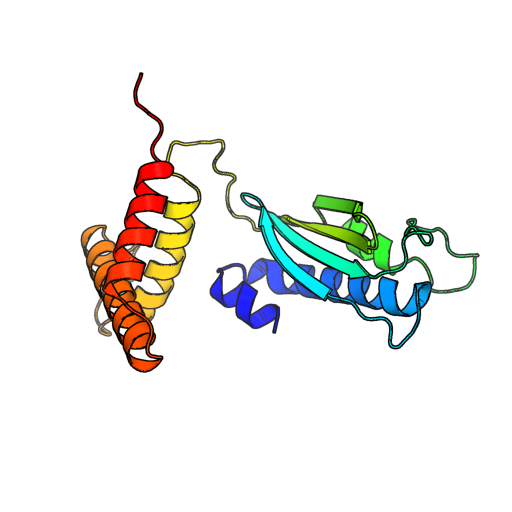N N . VAL A 1 98 ? 12.241 4.798 -9.241 1.00 89.56 98 VAL A N 1
ATOM 733 C CA . VAL A 1 98 ? 10.984 4.339 -8.650 1.00 89.56 98 VAL A CA 1
ATOM 734 C C . VAL A 1 98 ? 9.891 4.417 -9.701 1.00 89.56 98 VAL A C 1
ATOM 736 O O . VAL A 1 98 ? 9.510 5.509 -10.117 1.00 89.56 98 VAL A O 1
ATOM 739 N N . THR A 1 99 ? 9.364 3.266 -10.104 1.00 91.12 99 THR A N 1
ATOM 740 C CA . THR A 1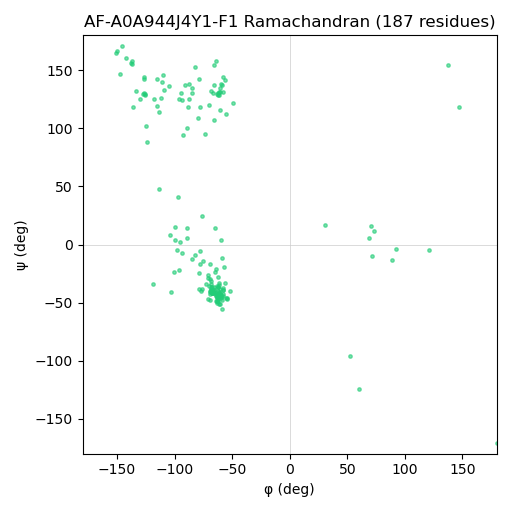 99 ? 8.129 3.193 -10.894 1.00 91.12 99 THR A CA 1
ATOM 741 C C . THR A 1 99 ? 6.967 2.988 -9.936 1.00 91.12 99 THR A C 1
ATOM 743 O O . THR A 1 99 ? 7.032 2.119 -9.068 1.00 91.12 99 THR A O 1
ATOM 746 N N . TRP A 1 100 ? 5.917 3.788 -10.060 1.00 92.06 100 TRP A N 1
ATOM 747 C CA . TRP A 1 100 ? 4.814 3.786 -9.109 1.00 92.06 100 TRP A CA 1
ATOM 748 C C . TRP A 1 100 ? 3.460 3.853 -9.801 1.00 92.06 100 TRP A C 1
ATOM 750 O O . TRP A 1 100 ? 3.353 4.371 -10.910 1.00 92.06 100 TRP A O 1
ATOM 760 N N . CYS A 1 101 ? 2.427 3.365 -9.122 1.00 93.44 101 CYS A N 1
ATOM 761 C CA . CYS A 1 101 ? 1.034 3.573 -9.501 1.00 93.44 101 CYS A CA 1
ATOM 762 C C . CYS A 1 101 ? 0.149 3.770 -8.268 1.00 93.44 101 CYS A C 1
ATOM 764 O O . CYS A 1 101 ? 0.527 3.423 -7.146 1.00 93.44 101 CYS A O 1
ATOM 766 N N . GLU A 1 102 ? -1.017 4.361 -8.486 1.00 93.56 102 GLU A N 1
ATOM 767 C CA . GLU A 1 102 ? -2.028 4.633 -7.479 1.00 93.56 102 GLU A CA 1
ATOM 768 C C . GLU A 1 102 ? -3.374 4.064 -7.912 1.00 93.56 102 GLU A C 1
ATOM 770 O O . GLU A 1 102 ? -3.827 4.297 -9.032 1.00 93.56 102 GLU A O 1
ATOM 775 N N . LEU A 1 103 ? -4.007 3.329 -7.002 1.00 90.62 103 LEU A N 1
ATOM 776 C CA . LEU A 1 103 ? -5.308 2.706 -7.202 1.00 90.62 103 LEU A CA 1
ATOM 777 C C . LEU A 1 103 ? -6.358 3.383 -6.331 1.00 90.62 103 LEU A C 1
ATOM 779 O O . LEU A 1 103 ? -6.108 3.681 -5.156 1.00 90.62 103 LEU A O 1
ATOM 783 N N . ALA A 1 104 ? -7.547 3.570 -6.900 1.00 87.38 104 ALA A N 1
ATOM 784 C CA . ALA A 1 104 ? -8.724 3.952 -6.143 1.00 87.38 104 ALA A CA 1
ATOM 785 C C . ALA A 1 104 ? -9.058 2.839 -5.142 1.00 87.38 104 ALA A C 1
ATOM 787 O O . ALA A 1 104 ? -9.150 1.666 -5.502 1.00 87.38 104 ALA A O 1
ATOM 788 N N . THR A 1 105 ? -9.249 3.202 -3.877 1.00 78.25 105 THR A N 1
ATOM 789 C CA . THR A 1 105 ? -9.616 2.229 -2.834 1.00 78.25 105 THR A CA 1
ATOM 790 C C . THR A 1 105 ? -11.112 2.189 -2.546 1.00 78.25 105 THR A C 1
ATOM 792 O O . THR A 1 105 ? -11.558 1.407 -1.715 1.00 78.25 105 THR A O 1
ATOM 795 N N . GLY A 1 106 ? -11.893 3.07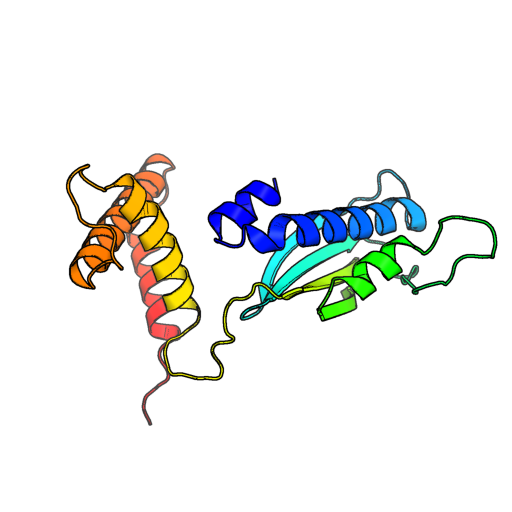0 -3.179 1.00 67.31 106 GLY A N 1
ATOM 796 C CA . GLY A 1 106 ? -13.300 3.291 -2.833 1.00 67.31 106 GLY A CA 1
ATOM 797 C C . GLY A 1 106 ? -13.502 4.014 -1.496 1.00 67.31 106 GLY A C 1
ATOM 798 O O . GLY A 1 106 ? -14.611 4.471 -1.220 1.00 67.31 106 GLY A O 1
ATOM 799 N N . LEU A 1 107 ? -12.442 4.194 -0.695 1.00 62.84 107 LEU A N 1
ATOM 800 C CA . LEU A 1 107 ? -12.468 5.067 0.471 1.00 62.84 107 LEU A CA 1
ATOM 801 C C . LEU A 1 107 ? -12.731 6.496 -0.008 1.00 62.84 107 LEU A C 1
ATOM 803 O O . LEU A 1 107 ? -12.078 7.003 -0.926 1.00 62.84 107 LEU A O 1
ATOM 807 N N . ARG A 1 108 ? -13.716 7.160 0.594 1.00 48.88 108 ARG A N 1
ATOM 808 C CA . ARG A 1 108 ? -14.000 8.560 0.279 1.00 48.88 108 ARG A CA 1
ATOM 809 C C . ARG A 1 108 ? -12.821 9.415 0.744 1.00 48.88 108 ARG A C 1
ATOM 811 O O . ARG A 1 108 ? -12.342 9.263 1.864 1.00 48.88 108 ARG A O 1
ATOM 818 N N . SER A 1 109 ? -12.320 10.275 -0.143 1.00 42.66 109 SER A N 1
ATOM 819 C CA . SER A 1 109 ? -11.255 11.223 0.193 1.00 42.66 109 SER A CA 1
ATOM 820 C C . SER A 1 109 ? -11.739 12.157 1.303 1.00 42.66 109 SER A C 1
ATOM 822 O O . SER A 1 109 ? -12.808 12.751 1.175 1.00 42.66 109 SER A O 1
ATOM 824 N N . ALA A 1 110 ? -10.932 12.326 2.351 1.00 41.56 110 ALA A N 1
ATOM 825 C CA . ALA A 1 110 ? -11.196 13.168 3.524 1.00 41.56 110 ALA A CA 1
ATOM 826 C C . ALA A 1 110 ? -11.291 14.686 3.231 1.00 41.56 110 ALA A C 1
ATOM 828 O O . ALA A 1 110 ? -11.235 15.503 4.143 1.00 41.56 110 ALA A O 1
ATOM 829 N N . ILE A 1 111 ? -11.415 15.091 1.963 1.00 43.97 111 ILE A N 1
ATOM 830 C CA . ILE A 1 111 ? -11.562 16.502 1.575 1.00 43.97 111 ILE A CA 1
ATOM 831 C C . ILE A 1 111 ? -12.999 17.000 1.823 1.00 43.97 111 ILE A C 1
ATOM 833 O O . ILE A 1 111 ? -13.202 18.200 1.963 1.00 43.97 111 ILE A O 1
ATOM 837 N N . ASP A 1 112 ? -13.966 16.094 2.009 1.00 40.03 112 ASP A N 1
ATOM 838 C CA . ASP A 1 112 ? -15.362 16.440 2.294 1.00 40.03 112 ASP A CA 1
ATOM 839 C C . ASP A 1 112 ? -15.816 16.023 3.708 1.00 40.03 112 ASP A C 1
ATOM 841 O O . ASP A 1 112 ? -16.896 15.461 3.813 1.00 40.03 112 ASP A O 1
ATOM 845 N N . HIS A 1 113 ? -15.054 16.309 4.778 1.00 35.66 113 HIS A N 1
ATOM 846 C CA . HIS A 1 113 ? -15.524 16.655 6.154 1.00 35.66 113 HIS A CA 1
ATOM 847 C C . HIS A 1 113 ? -14.570 16.158 7.273 1.00 35.66 113 HIS A C 1
ATOM 849 O O . HIS A 1 113 ? -14.362 14.964 7.431 1.00 35.66 113 HIS A O 1
ATOM 855 N N . VAL A 1 114 ? -14.022 17.115 8.039 1.00 40.41 114 VAL A N 1
ATOM 856 C CA . VAL A 1 114 ? -13.754 17.220 9.506 1.00 40.41 114 VAL A CA 1
ATOM 857 C C . VAL A 1 114 ? -13.440 15.975 10.386 1.00 40.41 114 VAL A C 1
ATOM 859 O O . VAL A 1 114 ? -13.417 16.114 11.598 1.00 40.41 114 VAL A O 1
ATOM 862 N N . GLU A 1 115 ? -13.073 14.799 9.877 1.00 46.34 115 GLU A N 1
ATOM 863 C CA . GLU A 1 115 ? -12.484 13.723 10.708 1.00 46.34 115 GLU A CA 1
ATOM 864 C C . GLU A 1 115 ? -11.276 13.094 9.995 1.00 46.34 115 GLU A C 1
ATOM 866 O O . GLU A 1 115 ? -11.360 12.615 8.865 1.00 46.34 115 GLU A O 1
ATOM 871 N N . GLY A 1 116 ? -10.099 13.194 10.619 1.00 46.25 116 GLY A N 1
ATOM 872 C CA . GLY A 1 116 ? -8.813 12.933 9.969 1.00 46.25 116 GLY A CA 1
ATOM 873 C C . GLY A 1 116 ? -8.612 11.479 9.499 1.00 46.25 116 GLY A C 1
ATOM 874 O O . GLY A 1 116 ? -9.210 10.551 10.044 1.00 46.25 116 GLY A O 1
ATOM 875 N N . PRO A 1 117 ? -7.716 11.235 8.520 1.00 49.19 117 PRO A N 1
ATOM 876 C CA . PRO A 1 117 ? -7.411 9.902 7.973 1.00 49.19 117 PRO A CA 1
ATOM 877 C C . PRO A 1 117 ? -6.935 8.872 9.017 1.00 49.19 117 PRO A C 1
ATOM 879 O O . PRO A 1 117 ? -7.013 7.664 8.779 1.00 49.19 117 PRO A O 1
ATOM 882 N N . GLN A 1 118 ? -6.466 9.327 10.179 1.00 52.41 118 GLN A N 1
ATOM 883 C CA . GLN A 1 118 ? -6.133 8.501 11.336 1.00 52.41 118 GLN A CA 1
ATOM 884 C C . GLN A 1 118 ? -7.381 7.874 11.987 1.00 52.41 118 GLN A C 1
ATOM 886 O O . GLN A 1 118 ? -7.324 6.714 12.395 1.00 52.41 118 GLN A O 1
ATOM 891 N N . VAL A 1 119 ? -8.513 8.589 12.022 1.00 53.97 119 VAL A N 1
ATOM 892 C CA . VAL A 1 119 ? -9.776 8.144 12.642 1.00 53.97 119 VAL A CA 1
ATOM 893 C C . VAL A 1 119 ? -10.423 7.038 11.809 1.00 53.97 119 VAL A C 1
ATOM 895 O O . VAL A 1 119 ? -10.698 5.966 12.333 1.00 53.97 119 VAL A O 1
ATOM 898 N N . ALA A 1 120 ? -10.519 7.209 10.488 1.00 52.94 120 ALA A N 1
ATOM 899 C CA . ALA A 1 120 ? -11.060 6.178 9.594 1.00 52.94 120 ALA A CA 1
ATOM 900 C C . ALA A 1 120 ? -10.235 4.872 9.612 1.00 52.94 120 ALA A C 1
ATOM 902 O O . ALA A 1 120 ? -10.769 3.765 9.519 1.00 52.94 120 ALA A O 1
ATOM 903 N N . LYS A 1 121 ? -8.907 4.985 9.760 1.00 52.56 121 LYS A N 1
ATOM 904 C CA . LYS A 1 121 ? -8.023 3.823 9.926 1.00 52.56 121 LYS A CA 1
ATOM 905 C C . LYS A 1 121 ? -8.239 3.139 11.279 1.00 52.56 121 LYS A C 1
ATOM 907 O O . LYS A 1 121 ? -8.207 1.910 11.340 1.00 52.56 121 LYS A O 1
ATOM 912 N N . ALA A 1 122 ? -8.442 3.918 12.342 1.00 58.72 122 ALA A N 1
ATOM 913 C CA . ALA A 1 122 ? -8.766 3.390 13.660 1.00 58.72 122 ALA A CA 1
ATOM 914 C C . ALA A 1 122 ? -10.115 2.656 13.632 1.00 58.72 122 ALA A C 1
ATOM 916 O O . ALA A 1 122 ? -10.167 1.495 14.015 1.00 58.72 122 ALA A O 1
ATOM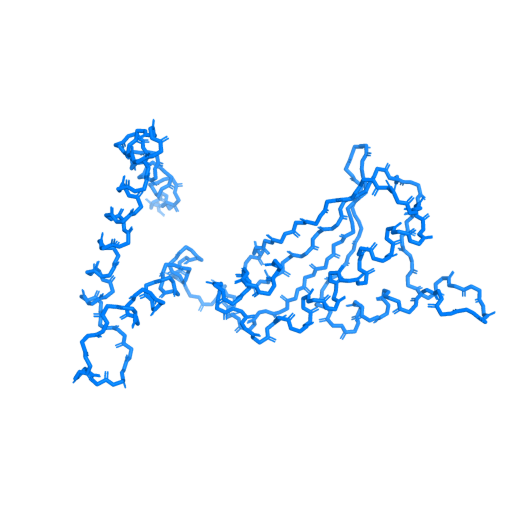 917 N N . GLU A 1 123 ? -11.166 3.248 13.068 1.00 52.84 123 GLU A N 1
ATOM 918 C CA . GLU A 1 123 ? -12.489 2.621 12.946 1.00 52.84 123 GLU A CA 1
ATOM 919 C C . GLU A 1 123 ? -12.460 1.290 12.180 1.00 52.84 123 GLU A C 1
ATOM 921 O O . GLU A 1 123 ? -13.105 0.324 12.589 1.00 52.84 123 GLU A O 1
ATOM 926 N N . ALA A 1 124 ? -11.660 1.186 11.113 1.00 57.41 124 ALA A N 1
ATOM 927 C CA . ALA A 1 124 ? -11.490 -0.066 10.375 1.00 57.41 124 ALA A CA 1
ATOM 928 C C . ALA A 1 124 ? -10.808 -1.165 11.215 1.00 57.41 124 ALA A C 1
ATOM 930 O O . ALA A 1 124 ? -11.232 -2.323 11.191 1.00 57.41 124 ALA A O 1
ATOM 931 N N . LEU A 1 125 ? -9.771 -0.813 11.985 1.00 61.00 125 LEU A N 1
ATOM 932 C CA . LEU A 1 125 ? -9.099 -1.741 12.902 1.00 61.00 125 LEU A CA 1
ATOM 933 C C . LEU A 1 125 ? -10.024 -2.165 14.051 1.00 61.00 125 LEU A C 1
ATOM 935 O O . LEU A 1 125 ? -10.070 -3.345 14.398 1.00 61.00 125 LEU A O 1
ATOM 939 N N . LEU A 1 126 ? -10.801 -1.227 14.592 1.00 59.47 126 LEU A N 1
ATOM 940 C CA . LEU A 1 126 ? -11.777 -1.482 15.650 1.00 59.47 126 LEU A CA 1
ATOM 941 C C . LEU A 1 126 ? -12.939 -2.346 15.163 1.00 59.47 126 LEU A C 1
ATOM 943 O O . LEU A 1 126 ? -13.372 -3.233 15.887 1.00 59.47 126 LEU A O 1
ATOM 947 N N . GLY A 1 127 ? -13.396 -2.177 13.921 1.00 56.66 127 GLY A N 1
ATOM 948 C CA . GLY A 1 127 ? -14.375 -3.072 13.303 1.00 56.66 127 GLY A CA 1
ATOM 949 C C . GLY A 1 127 ? -13.865 -4.511 13.170 1.00 56.66 127 GLY A C 1
ATOM 950 O O . GLY A 1 127 ? -14.605 -5.461 13.429 1.00 56.66 127 GLY A O 1
ATOM 951 N N . LEU A 1 128 ? -12.588 -4.685 12.816 1.00 59.44 128 LEU A N 1
ATOM 952 C CA . LEU A 1 128 ? -11.945 -5.998 12.685 1.00 59.44 128 LEU A CA 1
ATOM 953 C C . LEU A 1 128 ? -11.758 -6.702 14.033 1.00 59.44 128 LEU A C 1
ATOM 955 O O . LEU A 1 128 ? -11.987 -7.907 14.130 1.00 59.44 128 LEU A O 1
ATOM 959 N N . VAL A 1 129 ? -11.363 -5.965 15.071 1.00 58.19 129 VAL A N 1
ATOM 960 C CA . VAL A 1 129 ? -11.166 -6.527 16.417 1.00 58.19 129 VAL A CA 1
ATOM 961 C C . VAL A 1 129 ? -12.497 -6.704 17.136 1.00 58.19 129 VAL A C 1
ATOM 963 O O . VAL A 1 129 ? -12.738 -7.752 17.725 1.00 58.19 129 VAL A O 1
ATOM 966 N N . GLY A 1 130 ? -13.420 -5.760 16.968 1.00 55.12 130 GLY A N 1
ATOM 967 C CA . GLY A 1 130 ? -14.790 -5.862 17.447 1.00 55.12 130 GLY A CA 1
ATOM 968 C C . GLY A 1 130 ? -15.502 -7.106 16.921 1.00 55.12 130 GLY A C 1
ATOM 969 O O . GLY A 1 130 ? -16.273 -7.688 17.667 1.00 55.12 130 GLY A O 1
ATOM 970 N N . LEU A 1 131 ? -15.203 -7.572 15.696 1.00 51.03 131 LEU A N 1
ATOM 971 C CA . LEU A 1 131 ? -15.676 -8.856 15.152 1.00 51.03 131 LEU A CA 1
ATOM 972 C C . LEU A 1 131 ? -15.080 -10.089 15.854 1.00 51.03 131 LEU A C 1
ATOM 974 O O . LEU A 1 131 ? -15.764 -11.106 15.945 1.00 51.03 131 LEU A O 1
ATOM 978 N N . ALA A 1 132 ? -13.845 -10.007 16.353 1.00 45.53 132 ALA A N 1
ATOM 979 C CA . ALA A 1 132 ? -13.188 -11.079 17.103 1.00 45.53 132 ALA A CA 1
ATOM 980 C C . ALA A 1 132 ? -13.657 -11.156 18.570 1.00 45.53 132 ALA A C 1
ATOM 982 O O . ALA A 1 132 ? -13.613 -12.231 19.163 1.00 45.53 132 ALA A O 1
ATOM 983 N N . SER A 1 133 ? -14.151 -10.043 19.123 1.00 45.66 133 SER A N 1
ATOM 984 C CA . SER A 1 133 ? -14.661 -9.939 20.498 1.00 45.66 133 SER A CA 1
ATOM 985 C C . SER A 1 133 ? -16.188 -10.104 20.617 1.00 45.66 133 SER A C 1
ATOM 987 O O . SER A 1 133 ? -16.729 -9.966 21.715 1.00 45.66 133 SER A O 1
ATOM 989 N N . ARG A 1 134 ? -16.925 -10.369 19.520 1.00 52.50 134 ARG A N 1
ATOM 990 C CA . ARG A 1 134 ? -18.400 -10.476 19.581 1.00 52.50 134 ARG A CA 1
ATOM 991 C C . ARG A 1 134 ? -18.812 -11.740 20.322 1.00 52.50 134 ARG A C 1
ATOM 993 O O . ARG A 1 134 ? -18.558 -12.849 19.862 1.00 52.50 134 ARG A O 1
ATOM 1000 N N . SER A 1 135 ? -19.547 -11.556 21.413 1.00 45.09 135 SER A N 1
ATOM 1001 C CA . SER A 1 135 ? -20.428 -12.601 21.926 1.00 45.09 135 SER A CA 1
ATOM 1002 C C . SER A 1 135 ? -21.547 -12.852 20.905 1.00 45.09 135 SER A C 1
ATOM 1004 O O . SER A 1 135 ? -22.080 -11.896 20.334 1.00 45.09 135 SER A O 1
ATOM 1006 N N . GLU A 1 136 ? -21.871 -14.122 20.654 1.00 46.88 136 GLU A N 1
ATOM 1007 C CA . GLU A 1 136 ? -22.679 -14.608 19.518 1.00 46.88 136 GLU A CA 1
ATOM 1008 C C . GLU A 1 136 ? -24.110 -14.024 19.425 1.00 46.88 136 GLU A C 1
ATOM 1010 O O . GLU A 1 136 ? -24.740 -14.132 18.376 1.00 46.88 136 GLU A O 1
ATOM 1015 N N . ASP A 1 137 ? -24.596 -13.330 20.460 1.00 46.25 137 ASP A N 1
ATOM 1016 C CA . ASP A 1 137 ? -25.979 -12.835 20.570 1.00 46.25 137 ASP A CA 1
ATOM 1017 C C . ASP A 1 137 ? -26.194 -11.340 20.227 1.00 46.25 137 ASP A C 1
ATOM 1019 O O . ASP A 1 137 ? -27.306 -10.823 20.365 1.00 46.25 137 ASP A O 1
ATOM 1023 N N . ALA A 1 138 ? -25.173 -10.594 19.783 1.00 47.81 138 ALA A N 1
ATOM 1024 C CA . ALA A 1 138 ? -25.323 -9.152 19.529 1.00 47.81 138 ALA A CA 1
ATOM 1025 C C . ALA A 1 138 ? -25.889 -8.825 18.120 1.00 47.81 138 ALA A C 1
ATOM 1027 O O . ALA A 1 138 ? -25.378 -9.345 17.122 1.00 47.81 138 ALA A O 1
ATOM 1028 N N . PRO A 1 139 ? -26.875 -7.906 17.986 1.00 44.53 139 PRO A N 1
ATOM 1029 C CA . PRO A 1 139 ? -27.452 -7.529 16.693 1.00 44.53 139 PRO A CA 1
ATOM 1030 C C . PRO A 1 139 ? -26.408 -7.000 15.699 1.00 44.53 139 PRO A C 1
ATOM 1032 O O . PRO A 1 139 ? -25.471 -6.282 16.061 1.00 44.53 139 PRO A O 1
ATOM 1035 N N . GLN A 1 140 ? -26.596 -7.316 14.417 1.00 43.00 140 GLN A N 1
ATOM 1036 C CA . GLN A 1 140 ? -25.766 -6.809 13.326 1.00 43.00 140 GLN A CA 1
ATOM 1037 C C . GLN A 1 140 ? -26.085 -5.329 13.051 1.00 43.00 140 GLN A C 1
ATOM 1039 O O . GLN A 1 140 ? -27.014 -5.009 12.314 1.00 43.00 140 GLN A O 1
ATOM 1044 N N . GLY A 1 141 ? -25.310 -4.426 13.654 1.00 51.16 141 GLY A N 1
ATOM 1045 C CA . GLY A 1 141 ? -25.331 -2.984 13.394 1.00 51.16 141 GLY A CA 1
ATOM 1046 C C . GLY A 1 141 ? -23.934 -2.354 13.523 1.00 51.16 141 GLY A C 1
ATOM 1047 O O . GLY A 1 141 ? -23.005 -3.052 13.947 1.00 51.16 141 GLY A O 1
ATOM 1048 N N . PRO A 1 142 ? -23.764 -1.074 13.133 1.00 52.25 142 PRO A N 1
ATOM 1049 C CA . PRO A 1 142 ? -22.530 -0.323 13.379 1.00 52.25 142 PRO A CA 1
ATOM 1050 C C . PRO A 1 142 ? -22.199 -0.312 14.880 1.00 52.25 142 PRO A C 1
ATOM 1052 O O . PRO A 1 142 ? -23.108 -0.240 15.710 1.00 52.25 142 PRO A O 1
ATOM 1055 N N . LEU A 1 143 ? -20.908 -0.420 15.218 1.00 53.97 143 LEU A N 1
ATOM 1056 C CA . LEU A 1 143 ? -20.430 -0.377 16.605 1.00 53.97 143 LEU A CA 1
ATOM 1057 C C . LEU A 1 143 ? -20.872 0.940 17.244 1.00 53.97 143 LEU A C 1
ATOM 1059 O O . LEU A 1 143 ? -20.689 2.008 16.659 1.00 53.97 143 LEU A O 1
ATOM 1063 N N . SER A 1 144 ? -21.455 0.878 18.440 1.00 62.47 144 SER A N 1
ATOM 1064 C CA . SER A 1 144 ? -21.670 2.103 19.207 1.00 62.47 144 SER A CA 1
ATOM 1065 C C . SER A 1 144 ? -20.317 2.696 19.612 1.00 62.47 144 SER A C 1
ATOM 1067 O O . SER A 1 144 ? -19.337 1.966 19.759 1.00 62.47 144 SER A O 1
ATOM 1069 N N . VAL A 1 145 ? -20.257 4.010 19.837 1.00 57.06 145 VAL A N 1
ATOM 1070 C CA . VAL A 1 145 ? -19.026 4.698 20.276 1.00 57.06 145 VAL A CA 1
ATOM 1071 C C . VAL A 1 145 ? -18.414 4.024 21.512 1.00 57.06 145 VAL A C 1
ATOM 1073 O O . VAL A 1 145 ? -17.211 3.802 21.551 1.00 57.06 145 VAL A O 1
ATOM 1076 N N . ALA A 1 146 ? -19.246 3.590 22.464 1.00 58.62 146 ALA A N 1
ATOM 1077 C CA . ALA A 1 146 ? -18.795 2.869 23.655 1.00 58.62 146 ALA A CA 1
ATOM 1078 C C . ALA A 1 146 ? -18.185 1.488 23.337 1.00 58.62 146 ALA A C 1
ATOM 1080 O O . ALA A 1 146 ? -17.224 1.070 23.971 1.00 58.62 146 ALA A O 1
ATOM 1081 N N . GLN A 1 147 ? -18.719 0.771 22.342 1.00 60.94 147 GLN A N 1
ATOM 1082 C CA . GLN A 1 147 ? -18.146 -0.506 21.900 1.00 60.94 147 GLN A CA 1
ATOM 1083 C C . GLN A 1 147 ? -16.842 -0.312 21.121 1.00 60.94 147 GLN A C 1
ATOM 1085 O O . GLN A 1 147 ? -15.947 -1.148 21.207 1.00 60.94 147 GLN A O 1
ATOM 1090 N N . ALA A 1 148 ? -16.737 0.775 20.355 1.00 58.84 148 ALA A N 1
ATOM 1091 C CA . ALA A 1 148 ? -15.512 1.139 19.657 1.00 58.84 148 ALA A CA 1
ATOM 1092 C C . ALA A 1 148 ? -14.403 1.538 20.645 1.00 58.84 148 ALA A C 1
ATOM 1094 O O . ALA A 1 148 ? -13.257 1.139 20.461 1.00 58.84 148 ALA A O 1
ATOM 1095 N N . GLU A 1 149 ? -14.748 2.266 21.709 1.00 62.53 149 GLU A N 1
ATOM 1096 C CA . GLU A 1 149 ? -13.826 2.642 22.783 1.00 62.53 149 GLU A CA 1
ATOM 1097 C C . GLU A 1 14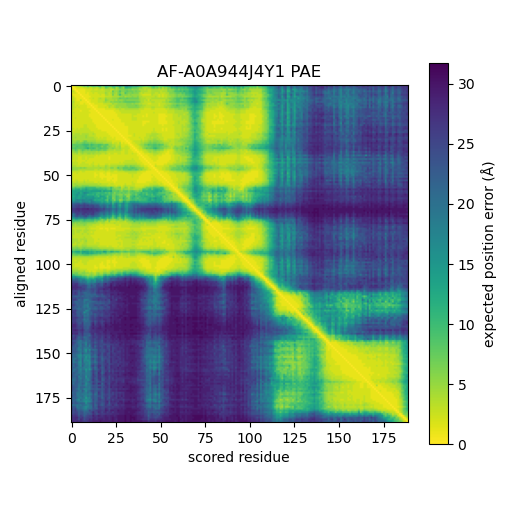9 ? -13.289 1.415 23.533 1.00 62.53 149 GLU A C 1
ATOM 1099 O O . GLU A 1 149 ? -12.074 1.256 23.646 1.00 62.53 149 GLU A O 1
ATOM 1104 N N . GLU A 1 150 ? -14.163 0.496 23.952 1.00 65.25 150 GLU A N 1
ATOM 1105 C CA . GLU A 1 150 ? -13.747 -0.745 24.625 1.00 65.25 150 GLU A CA 1
ATOM 1106 C C . GLU A 1 150 ? -12.831 -1.593 23.726 1.00 65.25 150 GLU A C 1
ATOM 1108 O O . GLU A 1 150 ? -11.757 -2.031 24.138 1.00 65.25 150 GLU A O 1
ATOM 1113 N N . ALA A 1 151 ? -13.195 -1.745 22.447 1.00 61.28 151 ALA A N 1
ATOM 1114 C CA . ALA A 1 151 ? -12.358 -2.444 21.477 1.00 61.28 151 ALA A CA 1
ATOM 1115 C C . ALA A 1 151 ? -10.995 -1.755 21.280 1.00 61.28 151 ALA A C 1
ATOM 1117 O O . ALA A 1 151 ? -9.992 -2.430 21.045 1.00 61.28 151 ALA A O 1
ATOM 1118 N N . ALA A 1 152 ? -10.927 -0.425 21.383 1.00 69.50 152 ALA A N 1
ATOM 1119 C CA . ALA A 1 152 ? -9.674 0.315 21.265 1.00 69.50 152 ALA A CA 1
ATOM 1120 C C . ALA A 1 152 ? -8.759 0.047 22.453 1.00 69.50 152 ALA A C 1
ATOM 1122 O O . ALA A 1 152 ? -7.565 -0.195 22.262 1.00 69.50 152 ALA A O 1
ATOM 1123 N N . ILE A 1 153 ? -9.326 0.029 23.658 1.00 75.12 153 ILE A N 1
ATOM 1124 C CA . ILE A 1 153 ? -8.607 -0.308 24.884 1.00 75.12 153 ILE A CA 1
ATOM 1125 C C . ILE A 1 153 ? -8.034 -1.725 24.786 1.00 75.12 153 ILE A C 1
ATOM 1127 O O . ILE A 1 153 ? -6.841 -1.908 25.032 1.00 75.12 153 ILE A O 1
ATOM 1131 N N . ASP A 1 154 ? -8.824 -2.703 24.338 1.00 68.88 154 ASP A N 1
ATOM 1132 C CA . ASP A 1 154 ? -8.374 -4.090 24.166 1.00 68.88 154 ASP A CA 1
ATOM 1133 C C . ASP A 1 154 ? -7.220 -4.217 23.161 1.00 68.88 154 ASP A C 1
ATOM 1135 O O . ASP A 1 154 ? -6.238 -4.930 23.400 1.00 68.88 154 ASP A O 1
ATOM 1139 N N . VAL A 1 155 ? -7.295 -3.493 22.040 1.00 74.81 155 VAL A N 1
ATOM 1140 C CA . VAL A 1 155 ? -6.220 -3.461 21.037 1.00 74.81 155 VAL A CA 1
ATOM 1141 C C . VAL A 1 155 ? -4.950 -2.858 21.612 1.00 74.81 155 VAL A C 1
ATOM 1143 O O . VAL A 1 155 ? -3.872 -3.441 21.462 1.00 74.81 155 VAL A O 1
ATOM 1146 N N . ILE A 1 156 ? -5.062 -1.704 22.271 1.00 80.94 156 ILE A N 1
ATOM 1147 C CA . ILE A 1 156 ? -3.924 -1.028 22.894 1.00 80.94 156 ILE A CA 1
ATOM 1148 C C . ILE A 1 156 ? -3.295 -1.962 23.930 1.00 80.94 156 ILE A C 1
ATOM 1150 O O . ILE A 1 156 ? -2.093 -2.215 23.873 1.00 80.94 156 ILE A O 1
ATOM 1154 N N . ALA A 1 157 ? -4.098 -2.571 24.803 1.00 75.12 157 ALA A N 1
ATOM 1155 C CA . ALA A 1 157 ? -3.624 -3.531 25.790 1.00 75.12 157 ALA A CA 1
ATOM 1156 C C . ALA A 1 157 ? -2.904 -4.723 25.136 1.00 75.12 157 ALA A C 1
ATOM 1158 O O . ALA A 1 157 ? -1.817 -5.103 25.579 1.00 75.12 157 ALA A O 1
ATOM 1159 N N . GLY A 1 158 ? -3.447 -5.300 24.061 1.00 69.94 158 GLY A N 1
ATOM 1160 C CA . GLY A 1 158 ? -2.804 -6.388 23.318 1.00 69.94 158 GLY A CA 1
ATOM 1161 C C . GLY A 1 158 ? -1.444 -5.995 22.728 1.00 69.94 158 GLY A C 1
ATOM 1162 O O . GLY A 1 158 ? -0.473 -6.750 22.836 1.00 69.94 158 GLY A O 1
ATOM 1163 N N . LEU A 1 159 ? -1.340 -4.790 22.163 1.00 78.81 159 LEU A N 1
ATOM 1164 C CA . LEU A 1 159 ? -0.089 -4.253 21.621 1.00 78.81 159 LEU A CA 1
ATOM 1165 C C . LEU A 1 159 ? 0.959 -4.006 22.715 1.00 78.81 159 LEU A C 1
ATOM 1167 O O . LEU A 1 159 ? 2.134 -4.310 22.510 1.00 78.81 159 LEU A O 1
ATOM 1171 N N . LEU A 1 160 ? 0.553 -3.523 23.891 1.00 76.44 160 LEU A N 1
ATOM 1172 C CA . LEU A 1 160 ? 1.460 -3.326 25.028 1.00 76.44 160 LEU A CA 1
ATOM 1173 C C . LEU A 1 160 ? 2.009 -4.655 25.555 1.00 76.44 160 LEU A C 1
ATOM 1175 O O . LEU A 1 160 ? 3.208 -4.771 25.823 1.00 76.44 160 LEU A O 1
ATOM 1179 N N . HIS A 1 161 ? 1.165 -5.687 25.639 1.00 64.00 161 HIS A N 1
ATOM 1180 C CA . HIS A 1 161 ? 1.613 -7.036 25.984 1.00 64.00 161 HIS A CA 1
ATOM 1181 C C . HIS A 1 161 ? 2.606 -7.587 24.955 1.00 64.00 161 HIS A C 1
ATOM 1183 O O . HIS A 1 161 ? 3.611 -8.189 25.339 1.00 64.00 161 HIS A O 1
ATOM 1189 N N . TRP A 1 162 ? 2.364 -7.349 23.662 1.00 81.44 162 TRP A N 1
ATOM 1190 C CA . TRP A 1 162 ? 3.292 -7.730 22.601 1.00 81.44 162 TRP A CA 1
ATOM 1191 C C . TRP A 1 162 ? 4.639 -7.015 22.754 1.00 81.44 162 TRP A C 1
ATOM 1193 O O . TRP A 1 162 ? 5.669 -7.677 22.828 1.00 81.44 162 TRP A O 1
ATOM 1203 N N . LEU A 1 163 ? 4.657 -5.688 22.905 1.00 70.50 163 LEU A N 1
ATOM 1204 C CA . LEU A 1 163 ? 5.898 -4.924 23.088 1.00 70.50 163 LEU A CA 1
ATOM 1205 C C . LEU A 1 163 ? 6.726 -5.462 24.258 1.00 70.50 163 LEU A C 1
ATOM 1207 O O . LEU A 1 163 ? 7.921 -5.728 24.104 1.00 70.50 163 LEU A O 1
ATOM 1211 N N . ARG A 1 164 ? 6.071 -5.720 25.393 1.00 67.25 164 ARG A N 1
ATOM 1212 C CA . ARG A 1 164 ? 6.715 -6.295 26.574 1.00 67.25 164 ARG A CA 1
ATOM 1213 C C . ARG A 1 164 ? 7.295 -7.685 26.305 1.00 67.25 164 ARG A C 1
ATOM 1215 O O . ARG A 1 164 ? 8.413 -7.968 26.732 1.00 67.25 164 ARG A O 1
ATOM 1222 N N . ALA A 1 165 ? 6.566 -8.546 25.594 1.00 60.78 165 ALA A N 1
ATOM 1223 C CA . ALA A 1 165 ? 7.020 -9.897 25.254 1.00 60.78 165 ALA A CA 1
ATOM 1224 C C . ALA A 1 165 ? 8.283 -9.900 24.374 1.00 60.78 165 ALA A C 1
ATOM 1226 O O . ALA A 1 165 ? 9.084 -10.830 24.452 1.00 60.78 165 ALA A O 1
ATOM 1227 N N . TYR A 1 166 ? 8.488 -8.845 23.582 1.00 71.94 166 TYR A N 1
ATOM 1228 C CA . TYR A 1 166 ? 9.656 -8.666 22.718 1.00 71.94 166 TYR A CA 1
ATOM 1229 C C . TYR A 1 166 ? 10.729 -7.742 23.321 1.00 71.94 166 TYR A C 1
ATOM 1231 O O . TYR A 1 166 ? 11.632 -7.301 22.612 1.00 71.94 166 TYR A O 1
ATOM 1239 N N . GLY A 1 167 ? 10.659 -7.457 24.627 1.00 68.38 167 GLY A N 1
ATOM 1240 C CA . GLY A 1 167 ? 11.663 -6.663 25.344 1.00 68.38 167 GLY A CA 1
ATOM 1241 C C . GLY A 1 167 ? 11.676 -5.175 24.981 1.00 68.38 167 GLY A C 1
ATOM 1242 O O . GLY A 1 167 ? 12.652 -4.487 25.273 1.00 68.38 167 GLY A O 1
ATOM 1243 N N . CYS A 1 168 ? 10.619 -4.679 24.338 1.00 80.62 168 CYS A N 1
ATOM 1244 C CA . CYS A 1 168 ? 10.424 -3.254 24.103 1.00 80.62 168 CYS A CA 1
ATOM 1245 C C . CYS A 1 168 ? 9.820 -2.595 25.348 1.00 80.62 168 CYS A C 1
ATOM 1247 O O . CYS A 1 168 ? 9.096 -3.245 26.101 1.00 80.62 168 CYS A O 1
ATOM 1249 N N . ASP A 1 169 ? 10.094 -1.303 25.531 1.00 84.12 169 ASP A N 1
ATOM 1250 C CA . ASP A 1 169 ? 9.492 -0.468 26.574 1.00 84.12 169 ASP A CA 1
ATOM 1251 C C . ASP A 1 169 ? 8.077 -0.017 26.151 1.00 84.12 169 ASP A C 1
ATOM 1253 O O . ASP A 1 169 ? 7.963 0.783 25.211 1.00 84.12 169 ASP A O 1
ATOM 1257 N N . PRO A 1 170 ? 7.002 -0.542 26.775 1.00 80.81 170 PRO A N 1
A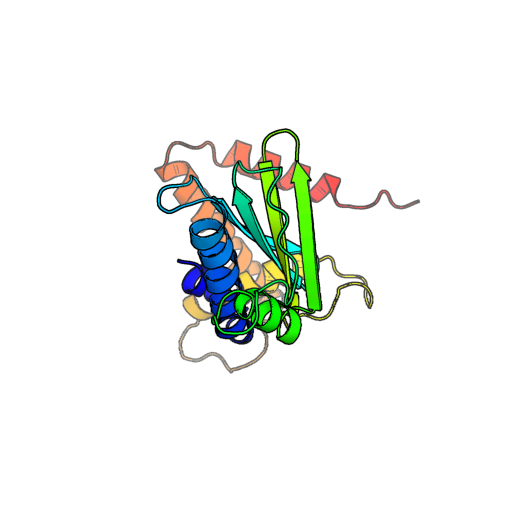TOM 1258 C CA . PRO A 1 170 ? 5.631 -0.190 26.419 1.00 80.81 170 PRO A CA 1
ATOM 1259 C C . PRO A 1 170 ? 5.280 1.246 26.814 1.00 80.81 170 PRO A C 1
ATOM 1261 O O . PRO A 1 170 ? 4.588 1.922 26.056 1.00 80.81 170 PRO A O 1
ATOM 1264 N N . ASP A 1 171 ? 5.795 1.727 27.946 1.00 85.12 171 ASP A N 1
ATOM 1265 C CA . ASP A 1 171 ? 5.477 3.056 28.474 1.00 85.12 171 ASP A CA 1
ATOM 1266 C C . ASP A 1 171 ? 6.092 4.130 27.570 1.00 85.12 171 ASP A C 1
ATOM 1268 O O . ASP A 1 171 ? 5.390 4.991 27.044 1.00 85.12 171 ASP A O 1
ATOM 1272 N N . GLY A 1 172 ? 7.373 3.981 27.218 1.00 81.19 172 GLY A N 1
ATOM 1273 C CA . GLY A 1 172 ? 8.018 4.863 26.246 1.00 81.19 172 GLY A CA 1
ATOM 1274 C C . GLY A 1 172 ? 7.425 4.776 24.832 1.00 81.19 172 GLY A C 1
ATOM 1275 O O . GLY A 1 172 ? 7.608 5.693 24.027 1.00 81.19 172 GLY A O 1
ATOM 1276 N N . ALA A 1 173 ? 6.731 3.688 24.480 1.00 79.38 173 ALA A N 1
ATOM 1277 C CA . ALA A 1 173 ? 5.986 3.598 23.226 1.00 79.38 173 ALA A CA 1
ATOM 1278 C C . ALA A 1 173 ? 4.655 4.365 23.287 1.00 79.38 173 ALA A C 1
ATOM 1280 O O . ALA A 1 173 ? 4.332 5.044 22.310 1.00 79.38 173 ALA A O 1
ATOM 1281 N N . LEU A 1 174 ? 3.934 4.304 24.414 1.00 83.88 174 LEU A N 1
ATOM 1282 C CA . LEU A 1 174 ? 2.734 5.112 24.658 1.00 83.88 174 LEU A CA 1
ATOM 1283 C C . LEU A 1 174 ? 3.061 6.600 24.661 1.00 83.88 174 LEU A C 1
ATOM 1285 O O . LEU A 1 174 ? 2.410 7.349 23.943 1.00 83.88 174 LEU A O 1
ATOM 1289 N N . ASP A 1 175 ? 4.113 7.013 25.367 1.00 83.25 175 ASP A N 1
ATOM 1290 C CA . ASP A 1 175 ? 4.524 8.418 25.429 1.00 83.25 175 ASP A CA 1
ATOM 1291 C C . ASP A 1 175 ? 4.828 8.976 24.034 1.00 83.25 175 ASP A C 1
ATOM 1293 O O . ASP A 1 175 ? 4.404 10.073 23.672 1.00 83.25 175 ASP A O 1
ATOM 1297 N N . ARG A 1 176 ? 5.526 8.200 23.193 1.00 79.75 176 ARG A N 1
ATOM 1298 C CA . ARG A 1 176 ? 5.782 8.592 21.798 1.00 79.75 176 ARG A CA 1
ATOM 1299 C C . ARG A 1 176 ? 4.513 8.630 20.960 1.00 79.75 176 ARG A C 1
ATOM 1301 O O . ARG A 1 176 ? 4.367 9.542 20.152 1.00 79.75 176 ARG A O 1
ATOM 1308 N N . ALA A 1 177 ? 3.617 7.660 21.124 1.00 78.88 177 ALA A N 1
ATOM 1309 C CA . ALA A 1 177 ? 2.337 7.652 20.422 1.00 78.88 177 ALA A CA 1
ATOM 1310 C C . ALA A 1 177 ? 1.484 8.874 20.802 1.00 78.88 177 ALA A C 1
ATOM 1312 O O . ALA A 1 177 ? 0.934 9.525 19.917 1.00 78.88 177 ALA A O 1
ATOM 1313 N N . GLN A 1 178 ? 1.457 9.229 22.088 1.00 80.31 178 GLN A N 1
ATOM 1314 C CA . GLN A 1 178 ? 0.783 10.412 22.615 1.00 80.31 178 GLN A CA 1
ATOM 1315 C C . GLN A 1 178 ? 1.383 11.700 22.039 1.00 80.31 178 GLN A C 1
ATOM 1317 O O . GLN A 1 178 ? 0.649 12.522 21.498 1.00 80.31 178 GLN A O 1
ATOM 1322 N N . MET A 1 179 ? 2.714 11.840 22.053 1.00 76.31 179 MET A N 1
ATOM 1323 C CA . MET A 1 179 ? 3.396 12.989 21.440 1.00 76.31 179 MET A CA 1
ATOM 1324 C C . MET A 1 179 ? 3.081 13.127 19.943 1.00 76.31 179 MET A C 1
ATOM 1326 O O . MET A 1 179 ? 2.914 14.239 19.449 1.00 76.31 179 MET A O 1
ATOM 1330 N N . HIS A 1 180 ? 2.992 12.015 19.205 1.00 70.19 180 HIS A N 1
ATOM 1331 C CA . HIS A 1 180 ? 2.601 12.034 17.793 1.00 70.19 180 HIS A CA 1
ATOM 1332 C C . HIS A 1 180 ? 1.147 12.477 17.594 1.00 70.19 180 HIS A C 1
ATOM 1334 O O . HIS A 1 180 ? 0.885 13.258 16.685 1.00 70.19 180 HIS A O 1
ATOM 1340 N N . PHE A 1 181 ? 0.222 12.012 18.437 1.00 73.25 181 PHE A N 1
ATOM 1341 C CA . PHE A 1 181 ? -1.182 12.425 18.395 1.00 73.25 181 PHE A CA 1
ATOM 1342 C C . PHE A 1 181 ? -1.347 13.922 18.697 1.00 73.25 181 PHE A C 1
ATOM 1344 O O . PHE A 1 181 ? -2.024 14.634 17.960 1.00 73.25 181 PHE A O 1
ATOM 1351 N N . GLU A 1 182 ? -0.681 14.416 19.742 1.00 75.38 182 GLU A N 1
ATOM 1352 C CA . GLU A 1 182 ? -0.718 15.830 20.130 1.00 75.38 182 GLU A CA 1
ATOM 1353 C C . GLU A 1 182 ? -0.119 16.745 19.054 1.00 75.38 182 GLU A C 1
ATOM 1355 O O . GLU A 1 182 ? -0.641 17.831 18.814 1.00 75.38 182 GLU A O 1
ATOM 1360 N N . ALA A 1 183 ? 0.929 16.294 18.357 1.00 70.25 183 ALA A N 1
ATOM 1361 C CA . ALA A 1 183 ? 1.557 17.041 17.266 1.00 70.25 183 ALA A CA 1
ATOM 1362 C C . ALA A 1 183 ? 0.679 17.171 16.003 1.00 70.25 183 ALA A C 1
ATOM 1364 O O . ALA A 1 183 ? 0.965 18.008 15.146 1.00 70.25 183 ALA A O 1
ATOM 1365 N N . GLU A 1 184 ? -0.362 16.347 15.862 1.00 60.28 184 GLU A N 1
ATOM 1366 C CA . GLU A 1 184 ? -1.286 16.362 14.720 1.00 60.28 184 GLU A CA 1
ATOM 1367 C C . GLU A 1 184 ? -2.536 17.231 14.964 1.00 60.28 184 GLU A C 1
ATOM 1369 O O . GLU A 1 184 ? -3.303 17.470 14.028 1.00 60.28 184 GLU A O 1
ATOM 1374 N N . LEU A 1 185 ? -2.735 17.748 16.185 1.00 60.81 185 LEU A N 1
ATOM 1375 C CA . LEU A 1 185 ? -3.811 18.690 16.498 1.00 60.81 185 LEU A CA 1
ATOM 1376 C C . LEU A 1 185 ? -3.428 20.099 16.000 1.00 60.81 185 LEU A C 1
ATOM 1378 O O . LEU A 1 185 ? -2.432 20.653 16.467 1.00 60.81 185 LEU A O 1
ATOM 1382 N N . PRO A 1 186 ? -4.179 20.716 15.066 1.00 47.78 186 PRO A N 1
ATOM 1383 C CA . PRO A 1 186 ? -3.902 22.089 14.657 1.00 47.78 186 PRO A CA 1
ATOM 1384 C C . PRO A 1 186 ? -4.049 23.032 15.860 1.00 47.78 186 PRO A C 1
ATOM 1386 O O . PRO A 1 186 ? -5.059 22.978 16.5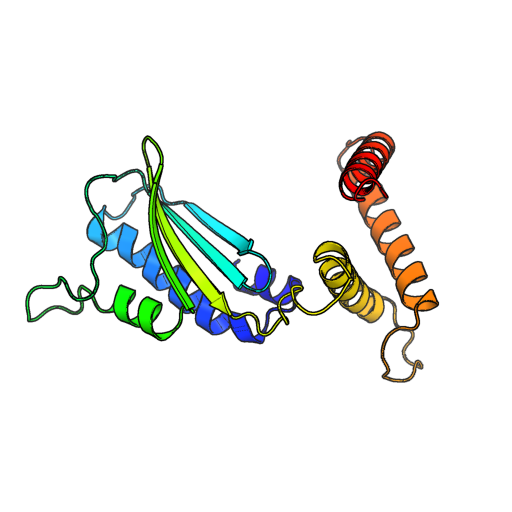65 1.00 47.78 186 PRO A O 1
ATOM 1389 N N . GLU A 1 187 ? -3.058 23.905 16.085 1.00 45.91 187 GLU A N 1
ATOM 1390 C CA . GLU A 1 187 ? -3.175 25.006 17.047 1.00 45.91 187 GLU A CA 1
ATOM 1391 C C . GLU A 1 187 ? -4.418 25.827 16.685 1.00 45.91 187 GLU A C 1
ATOM 1393 O O . GLU A 1 187 ? -4.486 26.444 15.620 1.00 45.91 187 GLU A O 1
ATOM 1398 N N . ALA A 1 188 ? -5.433 25.782 17.546 1.00 44.00 188 ALA A N 1
ATOM 1399 C CA . ALA A 1 188 ? -6.641 26.569 17.375 1.00 44.00 188 ALA A CA 1
ATOM 1400 C C . ALA A 1 188 ? -6.286 28.059 17.504 1.00 44.00 188 ALA A C 1
ATOM 1402 O O . ALA A 1 188 ? -6.013 28.538 18.607 1.00 44.00 188 ALA A O 1
ATOM 1403 N N . VAL A 1 189 ? -6.291 28.774 16.375 1.00 39.69 189 VAL A N 1
ATOM 1404 C CA . VAL A 1 189 ? -6.253 30.244 16.291 1.00 39.69 189 VAL A CA 1
ATOM 1405 C C . VAL A 1 189 ? -7.491 30.729 15.557 1.00 39.69 189 VAL A C 1
ATOM 1407 O O . VAL A 1 189 ? -7.763 30.201 14.455 1.00 39.69 189 VAL A O 1
#

pLDDT: mean 71.49, std 16.1, range [35.66, 93.56]

Foldseek 3Di:
DQCVVCVLQVLNVCSVVVVLLQVLVVVLCCVQVHNPFDKDWDWDDDQQKIKIKIKTQDPPDADDAPPDDPDDPPRVSVVSLVVAFPDWGWDDDDRMIITMTIGRSVPDGCPPDDDDPVVVSLLSNLVVQLVVPDDPPDDPDRQDPVSSVVSSVVVLVVVLVVCVVVVHDSVVVVVVVVVVVVVPDPDDD

Mean predicted aligned error: 15.94 Å

Solvent-accessible surface area (backbone atoms only — not comparable to full-atom values): 11146 Å² total; per-residue (Å²): 113,69,61,61,55,31,47,75,69,71,31,59,85,39,36,65,60,51,50,51,41,51,51,33,55,52,49,49,46,35,73,76,77,33,81,88,60,72,67,47,82,47,76,49,76,57,84,41,26,43,35,40,36,38,34,33,63,58,71,83,72,76,92,57,73,65,73,40,67,92,89,52,84,56,38,50,48,53,50,55,36,61,76,66,32,80,44,68,50,74,46,79,52,98,72,27,23,34,43,36,37,28,32,73,54,83,52,76,58,70,87,82,58,101,60,57,77,67,53,61,52,46,53,54,52,29,56,58,49,42,64,75,67,56,63,95,83,66,80,96,65,83,76,50,72,70,56,42,49,53,35,46,52,53,50,51,52,50,51,40,54,49,34,47,76,72,75,41,66,42,65,67,47,50,56,51,52,49,54,54,55,61,71,68,55,77,82,90,124

Secondary structure (DSSP, 8-state):
-HHHHHHHTT-TTTHHHHHHHHHHHHHHHHHHT-TT---EEEEEEETTEEEEEEEES-SS----TT-SPTTSSTTHHHHHHHHH-SEEEEEEETTEEEEEEEEE-SPPPGGGSSS-HHHHHHHHHHHHHHHHS--TT--SSPPPHHHHHHHHHHHHHHHHHHHHHTT--HHHHHHHHHHHHHHTS----

Radius of gyration: 21.07 Å; Cα contacts (8 Å, |Δi|>4): 214; chains: 1; bounding box: 48×45×62 Å

Sequence (189 aa):
MIRLHLVLWGLADTVRDAQLCATELVTNVMRHVGVGTPARLAVSMSGSRLRLEVSDPETRALPTPGAAPEGYERGRGLMLVDGVAERWGVVLRGDSKVTWCELATGLRSAIDHVEGPQVAKAEALLGLVGLASRSEDAPQGPLSVAQAEEAAIDVIAGLLHWLRAYGCDPDGALDRAQMHFEAELPEAV

Nearest PDB structures (foldseek):
  7cch-assembly1_A-2  TM=6.387E-01  e=1.781E-03  Acinetobacter baumannii
  1th8-assembly1_A-2  TM=7.107E-01  e=5.192E-02  Geobacillus stearothermophilus
  6lgq-assembly1_C  TM=6.219E-01  e=2.521E-02  Escherichia coli
  7wmp-assembly1_m  TM=2.049E-01  e=1.136E-01  Helicobacter phage KHP30
  5xyi-assembly1_Y  TM=3.230E-01  e=7.349E-01  Trichomonas vaginalis